Protein AF-A0A955BE32-F1 (afdb_monomer)

Mean predicted aligned error: 16.1 Å

Radius of gyration: 29.16 Å; Cα contacts (8 Å, |Δi|>4): 201; chains: 1; bounding box: 37×75×87 Å

Secondary structure (DSSP, 8-state):
-----------------------------------------------EEEE-TT--EEEE---HHHHHHHHHHHHHHS-TTTSS-EEEEEEEHHHHHHHHHHHHHTTPPPPHHHHTGGGBS---EEEEETTTTEEEEEEEE--EEE-TTS-EEETTT-PBPPPHHHHHHHHHHS--

Nearest PDB structures (foldseek):
  7aoi-assembly1_Af  TM=2.040E-01  e=7.826E+00  Trypanosoma brucei

Structure (mmCIF, N/CA/C/O backbone):
data_AF-A0A955BE32-F1
#
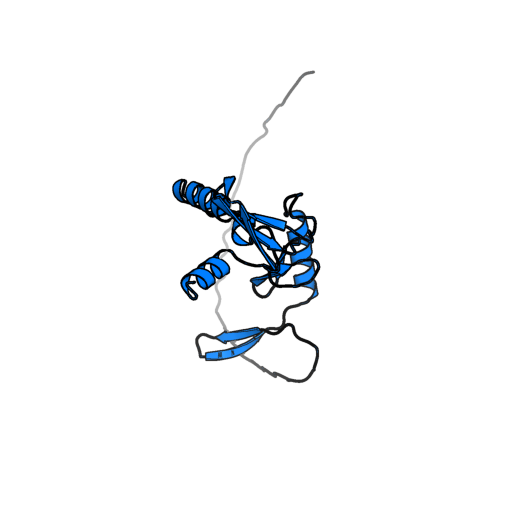_entry.id   AF-A0A955BE32-F1
#
loop_
_atom_site.group_PDB
_atom_site.id
_atom_site.type_symbol
_atom_site.label_atom_id
_atom_site.label_alt_id
_atom_site.label_comp_id
_atom_site.label_asym_id
_atom_site.label_entity_id
_atom_site.label_seq_id
_atom_site.pdbx_PDB_ins_code
_atom_site.Cartn_x
_atom_site.Cartn_y
_atom_site.Cartn_z
_atom_site.occupancy
_atom_site.B_iso_or_equiv
_atom_site.auth_seq_id
_atom_site.auth_comp_id
_atom_site.auth_asym_id
_atom_site.auth_atom_id
_atom_site.pdbx_PDB_model_num
ATOM 1 N N . MET A 1 1 ? 23.695 50.996 -13.259 1.00 39.94 1 MET A N 1
ATOM 2 C CA . MET A 1 1 ? 22.531 51.909 -13.265 1.00 39.94 1 MET A CA 1
ATOM 3 C C . MET A 1 1 ? 22.444 52.537 -14.656 1.00 39.94 1 MET A C 1
ATOM 5 O O . MET A 1 1 ? 23.393 53.204 -15.037 1.00 39.94 1 MET A O 1
ATOM 9 N N . SER A 1 2 ? 21.346 52.296 -15.395 1.00 40.44 2 SER A N 1
ATOM 10 C CA . SER A 1 2 ? 21.016 52.843 -16.740 1.00 40.44 2 SER A CA 1
ATOM 11 C C . SER A 1 2 ? 21.861 52.302 -17.923 1.00 40.44 2 SER A C 1
ATOM 13 O O . SER A 1 2 ? 23.055 52.126 -17.762 1.00 40.44 2 SER A O 1
ATOM 15 N N . ARG A 1 3 ? 21.361 51.979 -19.128 1.00 46.75 3 ARG A N 1
ATOM 16 C CA . ARG A 1 3 ? 20.045 52.103 -19.787 1.00 46.75 3 ARG A CA 1
ATOM 17 C C . ARG A 1 3 ? 20.009 51.195 -21.041 1.00 46.75 3 ARG A C 1
ATOM 19 O O . ARG A 1 3 ? 21.034 50.742 -21.528 1.00 46.75 3 ARG A O 1
ATOM 26 N N . ARG A 1 4 ? 18.790 50.942 -21.517 1.00 46.06 4 ARG A N 1
ATOM 27 C CA . ARG A 1 4 ? 18.343 50.015 -22.572 1.00 46.06 4 ARG A CA 1
ATOM 28 C C . ARG A 1 4 ? 18.413 50.624 -23.999 1.00 46.06 4 ARG A C 1
ATOM 30 O O . ARG A 1 4 ? 18.051 51.781 -24.146 1.00 46.06 4 ARG A O 1
ATOM 37 N N . MET A 1 5 ? 18.712 49.779 -25.004 1.00 46.78 5 MET A N 1
ATOM 38 C CA . MET A 1 5 ? 17.911 49.503 -26.231 1.00 46.78 5 MET A CA 1
ATOM 39 C C . MET A 1 5 ? 17.703 50.571 -27.339 1.00 46.78 5 MET A C 1
ATOM 41 O O . MET A 1 5 ? 17.076 51.592 -27.108 1.00 46.78 5 MET A O 1
ATOM 45 N N . PHE A 1 6 ? 18.076 50.205 -28.579 1.00 43.72 6 PHE A N 1
ATOM 46 C CA . PHE A 1 6 ? 17.589 50.669 -29.907 1.00 43.72 6 PHE A CA 1
ATOM 47 C C . PHE A 1 6 ? 18.063 49.588 -30.915 1.00 43.72 6 PHE A C 1
ATOM 49 O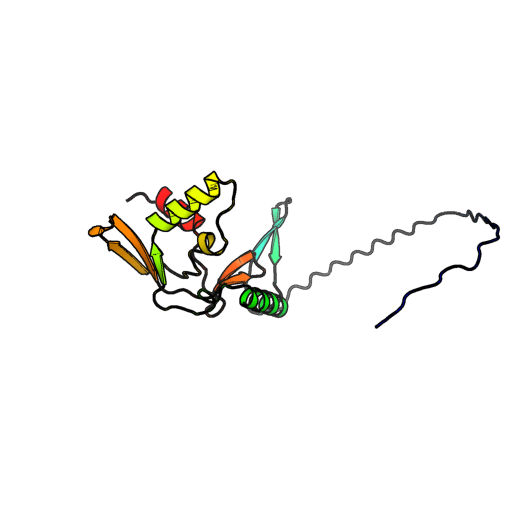 O . PHE A 1 6 ? 19.263 49.375 -31.010 1.00 43.72 6 PHE A O 1
ATOM 56 N N . ARG A 1 7 ? 17.294 48.635 -31.469 1.00 44.75 7 ARG A N 1
ATOM 57 C CA . ARG A 1 7 ? 16.117 48.601 -32.367 1.00 44.75 7 ARG A CA 1
ATOM 58 C C . ARG A 1 7 ? 16.282 49.296 -33.739 1.00 44.75 7 ARG A C 1
ATOM 60 O O . ARG A 1 7 ? 16.384 50.512 -33.796 1.00 44.75 7 ARG A O 1
ATOM 67 N N . PHE A 1 8 ? 16.094 48.464 -34.778 1.00 39.41 8 PHE A N 1
ATOM 68 C CA . PHE A 1 8 ? 15.635 48.705 -36.163 1.00 39.41 8 PHE A CA 1
ATOM 69 C C . PHE A 1 8 ? 16.652 49.025 -37.276 1.00 39.41 8 PHE A C 1
ATOM 71 O O . PHE A 1 8 ? 17.146 50.138 -37.385 1.00 39.41 8 PHE A O 1
ATOM 78 N N . ALA A 1 9 ? 16.804 48.069 -38.206 1.00 43.91 9 ALA A N 1
ATOM 79 C CA . ALA A 1 9 ? 17.081 48.326 -39.621 1.00 43.91 9 ALA A CA 1
ATOM 80 C C . ALA A 1 9 ? 16.404 47.247 -40.503 1.00 43.91 9 ALA A C 1
ATOM 82 O O . ALA A 1 9 ? 16.670 46.060 -40.339 1.00 43.91 9 ALA A O 1
ATOM 83 N N . CYS A 1 10 ? 15.467 47.717 -41.342 1.00 39.06 10 CYS A N 1
ATOM 84 C CA . CYS A 1 10 ? 15.033 47.283 -42.689 1.00 39.06 10 CYS A CA 1
ATOM 85 C C . CYS A 1 10 ? 15.213 45.800 -43.099 1.00 39.06 10 CYS A C 1
ATOM 87 O O . CYS A 1 10 ? 16.333 45.317 -43.159 1.00 39.06 10 CYS A O 1
ATOM 89 N N . TRP A 1 11 ? 14.189 44.982 -43.398 1.00 36.09 11 TRP A N 1
ATOM 90 C CA . TRP A 1 11 ? 13.203 45.043 -44.507 1.00 36.09 11 TRP A CA 1
ATOM 91 C C . TRP A 1 11 ? 13.810 45.358 -45.893 1.00 36.09 11 TRP A C 1
ATOM 93 O O . TRP A 1 11 ? 14.053 46.523 -46.186 1.00 36.09 11 TRP A O 1
ATOM 103 N N . ALA A 1 12 ? 13.978 44.351 -46.771 1.00 40.09 12 ALA A N 1
ATOM 104 C CA . ALA A 1 12 ? 13.041 44.036 -47.875 1.00 40.09 12 ALA A CA 1
ATOM 105 C C . ALA A 1 12 ? 13.685 43.299 -49.094 1.00 40.09 12 ALA A C 1
ATOM 107 O O . ALA A 1 12 ? 14.866 43.476 -49.368 1.00 40.09 12 ALA A O 1
ATOM 108 N N . PHE A 1 13 ? 12.830 42.571 -49.846 1.00 40.16 13 PHE A N 1
ATOM 109 C CA . PHE A 1 13 ? 12.968 42.007 -51.220 1.00 40.16 13 PHE A CA 1
ATOM 110 C C . PHE A 1 13 ? 13.871 40.762 -51.443 1.00 40.16 13 PHE A C 1
ATOM 112 O O . PHE A 1 13 ? 14.985 40.730 -50.952 1.00 40.16 13 PHE A O 1
ATOM 119 N N . ALA A 1 14 ? 13.551 39.724 -52.242 1.00 37.38 14 ALA A N 1
ATOM 120 C CA . ALA A 1 14 ? 12.351 39.266 -52.965 1.00 37.38 14 ALA A CA 1
ATOM 121 C C . ALA A 1 14 ? 12.610 37.900 -53.678 1.00 37.38 14 ALA A C 1
ATOM 123 O O . ALA A 1 14 ? 13.752 37.562 -53.961 1.00 37.38 14 ALA A O 1
ATOM 124 N N . ALA A 1 15 ? 11.509 37.218 -54.044 1.00 37.22 15 ALA A N 1
ATOM 125 C CA . ALA A 1 15 ? 11.274 36.410 -55.264 1.00 37.22 15 ALA A CA 1
ATOM 126 C C . ALA A 1 15 ? 11.838 34.968 -55.449 1.00 37.22 15 ALA A C 1
ATOM 128 O O . ALA A 1 15 ? 12.983 34.751 -55.819 1.00 37.22 15 ALA A O 1
ATOM 129 N N . ALA A 1 16 ? 10.916 34.002 -55.298 1.00 38.44 16 ALA A N 1
ATOM 130 C CA . ALA A 1 16 ? 10.484 32.943 -56.235 1.00 38.4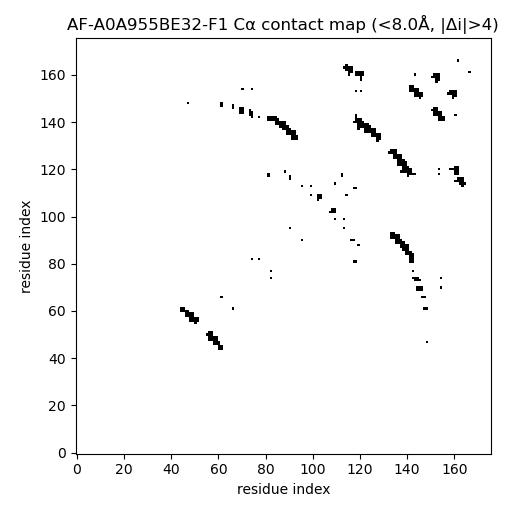4 16 ALA A CA 1
ATOM 131 C C . ALA A 1 16 ? 11.466 32.215 -57.190 1.00 38.44 16 ALA A C 1
ATOM 133 O O . ALA A 1 16 ? 11.984 32.808 -58.129 1.00 38.44 16 ALA A O 1
ATOM 134 N N . ALA A 1 17 ? 11.481 30.873 -57.100 1.00 38.72 17 ALA A N 1
ATOM 135 C CA . ALA A 1 17 ? 11.554 29.968 -58.259 1.00 38.72 17 ALA A CA 1
ATOM 136 C C . ALA A 1 17 ? 10.962 28.580 -57.921 1.00 38.72 17 ALA A C 1
ATOM 138 O O . ALA A 1 17 ? 11.471 27.857 -57.068 1.00 38.72 17 ALA A O 1
ATOM 139 N N . VAL A 1 18 ? 9.867 28.229 -58.600 1.00 42.47 18 VAL A N 1
ATOM 140 C CA . VAL A 1 18 ? 9.238 26.899 -58.638 1.00 42.47 18 VAL A CA 1
ATOM 141 C C . VAL A 1 18 ? 9.890 26.103 -59.769 1.00 42.47 18 VAL A C 1
ATOM 143 O O . VAL A 1 18 ? 9.946 26.596 -60.893 1.00 42.47 18 VAL A O 1
ATOM 146 N N . LEU A 1 19 ? 10.320 24.866 -59.507 1.00 39.34 19 LEU A N 1
ATOM 147 C CA . LEU A 1 19 ? 10.557 23.870 -60.554 1.00 39.34 19 LEU A CA 1
ATOM 148 C C . LEU A 1 19 ? 9.982 22.517 -60.131 1.00 39.34 19 LEU A C 1
ATOM 150 O O . LEU A 1 19 ? 10.361 21.945 -59.112 1.00 39.34 19 LEU A O 1
ATOM 154 N N . ALA A 1 20 ? 9.045 22.040 -60.946 1.00 37.66 20 ALA A N 1
ATOM 155 C CA . ALA A 1 20 ? 8.461 20.715 -60.889 1.00 37.66 20 ALA A CA 1
ATOM 156 C C . ALA A 1 20 ? 9.398 19.699 -61.559 1.00 37.66 20 ALA A C 1
ATOM 158 O O . ALA A 1 20 ? 9.867 19.931 -62.671 1.00 37.66 20 ALA A O 1
ATOM 159 N N . PHE A 1 21 ? 9.601 18.553 -60.913 1.00 40.84 21 PHE A N 1
ATOM 160 C CA . PHE A 1 21 ? 10.059 17.327 -61.561 1.00 40.84 21 PHE A CA 1
ATOM 161 C C . PHE A 1 21 ? 9.042 16.225 -61.262 1.00 40.84 21 PHE A C 1
ATOM 163 O O . PHE A 1 21 ? 8.785 15.900 -60.105 1.00 40.84 21 PHE A O 1
ATOM 170 N N . ALA A 1 22 ? 8.457 15.678 -62.324 1.00 45.25 22 ALA A N 1
ATOM 171 C CA . ALA A 1 22 ? 7.654 14.466 -62.323 1.00 45.25 22 ALA A CA 1
ATOM 172 C C . ALA A 1 22 ? 8.416 13.395 -63.115 1.00 45.25 22 ALA A C 1
ATOM 174 O O . ALA A 1 22 ? 8.843 13.685 -64.230 1.00 45.25 22 ALA A O 1
ATOM 175 N N . ALA A 1 23 ? 8.577 12.196 -62.545 1.00 49.56 23 ALA A N 1
ATOM 176 C CA . ALA A 1 23 ? 8.689 10.923 -63.268 1.00 49.56 23 ALA A CA 1
ATOM 177 C C . ALA A 1 23 ? 8.689 9.730 -62.287 1.00 49.56 23 ALA A C 1
ATOM 179 O O . ALA A 1 23 ? 9.596 9.573 -61.474 1.00 49.56 23 ALA A O 1
ATOM 180 N N . ASP A 1 24 ? 7.627 8.936 -62.415 1.00 42.31 24 AS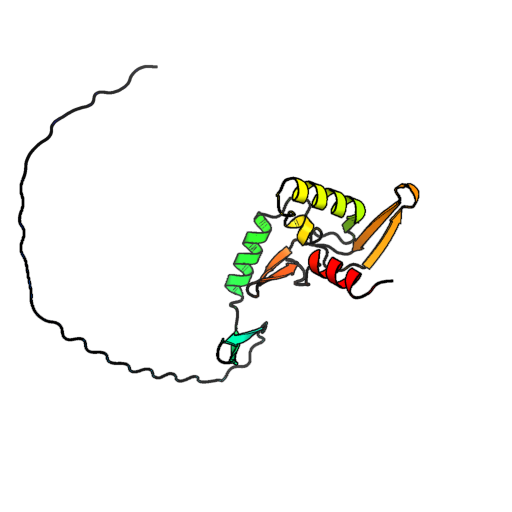P A N 1
ATOM 181 C CA . ASP A 1 24 ? 7.492 7.478 -62.332 1.00 42.31 24 ASP A CA 1
ATOM 182 C C . ASP A 1 24 ? 8.028 6.663 -61.146 1.00 42.31 24 ASP A C 1
ATOM 184 O O . ASP A 1 24 ? 9.221 6.523 -60.878 1.00 42.31 24 ASP A O 1
ATOM 188 N N . GLY A 1 25 ? 7.071 5.975 -60.518 1.00 50.28 25 GLY A N 1
ATOM 189 C CA . GLY A 1 25 ? 7.302 4.931 -59.540 1.00 50.28 25 GLY A CA 1
ATOM 190 C C . GLY A 1 25 ? 7.843 3.635 -60.141 1.00 50.28 25 GLY A C 1
ATOM 191 O O . GLY A 1 25 ? 7.420 3.169 -61.197 1.00 50.28 25 GLY A O 1
ATOM 192 N N . ARG A 1 26 ? 8.713 2.989 -59.365 1.00 47.81 26 ARG A N 1
ATOM 193 C CA . ARG A 1 26 ? 8.874 1.535 -59.318 1.00 47.81 26 ARG A CA 1
ATOM 194 C C . ARG A 1 26 ? 9.073 1.138 -57.860 1.00 47.81 26 ARG A C 1
ATOM 196 O O . ARG A 1 26 ? 10.142 1.322 -57.289 1.00 47.81 26 ARG A O 1
ATOM 203 N N . ALA A 1 27 ? 8.011 0.622 -57.252 1.00 44.53 27 ALA A N 1
ATOM 204 C CA . ALA A 1 27 ? 8.076 -0.060 -55.972 1.00 44.53 27 ALA A CA 1
ATOM 205 C C . ALA A 1 27 ? 8.679 -1.457 -56.198 1.00 44.53 27 ALA A C 1
ATOM 207 O O . ALA A 1 27 ? 8.035 -2.317 -56.793 1.00 44.53 27 ALA A O 1
ATOM 208 N N . GLN A 1 28 ? 9.909 -1.691 -55.741 1.00 51.84 28 GLN A N 1
ATOM 209 C CA . GLN A 1 28 ? 10.457 -3.041 -55.583 1.00 51.84 28 GLN A CA 1
ATOM 210 C C . GLN A 1 28 ? 10.269 -3.463 -54.127 1.00 51.84 28 GLN A C 1
ATOM 212 O O . GLN A 1 28 ? 11.086 -3.171 -53.259 1.00 51.84 28 GLN A O 1
ATOM 217 N N . ASN A 1 29 ? 9.147 -4.134 -53.869 1.00 51.22 29 ASN A N 1
ATOM 218 C CA . ASN A 1 29 ? 8.913 -4.867 -52.635 1.00 51.22 29 ASN A CA 1
ATOM 219 C C . ASN A 1 29 ? 9.705 -6.179 -52.705 1.00 51.22 29 ASN A C 1
ATOM 221 O O . ASN A 1 29 ? 9.283 -7.123 -53.369 1.00 51.22 29 ASN A O 1
ATOM 225 N N . ASN A 1 30 ? 10.870 -6.212 -52.062 1.00 57.88 30 ASN A N 1
ATOM 226 C CA . ASN A 1 30 ? 11.659 -7.426 -51.893 1.00 57.88 30 ASN A CA 1
ATOM 227 C C . ASN A 1 30 ? 11.532 -7.873 -50.431 1.00 57.88 30 ASN A C 1
ATOM 229 O O . ASN A 1 30 ? 12.377 -7.583 -49.5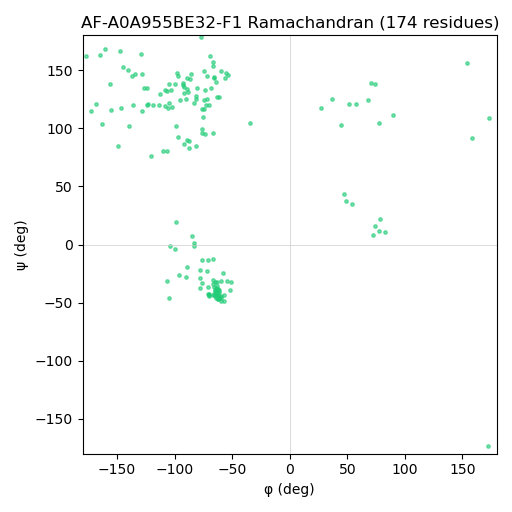86 1.00 57.88 30 ASN A O 1
ATOM 233 N N . ASN A 1 31 ? 10.419 -8.540 -50.131 1.00 54.59 31 ASN A N 1
ATOM 234 C CA . ASN A 1 31 ? 10.188 -9.207 -48.857 1.00 54.59 31 ASN A CA 1
ATOM 235 C C . ASN A 1 31 ? 11.040 -10.481 -48.810 1.00 54.59 31 ASN A C 1
ATOM 237 O O . ASN A 1 31 ? 10.629 -11.531 -49.299 1.00 54.59 31 ASN A O 1
ATOM 241 N N . ASN A 1 32 ? 12.228 -10.390 -48.217 1.00 57.69 32 ASN A N 1
ATOM 242 C CA . ASN A 1 32 ? 13.022 -11.555 -47.842 1.00 57.69 32 ASN A CA 1
ATOM 243 C C . ASN A 1 32 ? 13.030 -11.655 -46.311 1.00 57.69 32 ASN A C 1
ATOM 245 O O . ASN A 1 32 ? 13.942 -11.176 -45.640 1.00 57.69 32 ASN A O 1
ATOM 249 N N . ASN A 1 33 ? 11.946 -12.197 -45.752 1.00 55.19 33 ASN A N 1
ATOM 250 C CA . ASN A 1 33 ? 11.820 -12.442 -44.318 1.00 55.19 33 ASN A CA 1
ATOM 251 C C . ASN A 1 33 ? 12.409 -13.822 -43.999 1.00 55.19 33 ASN A C 1
ATOM 253 O O . ASN A 1 33 ? 11.715 -14.835 -44.051 1.00 55.19 33 ASN A O 1
ATOM 257 N N . ASN A 1 34 ? 13.711 -13.859 -43.718 1.00 56.78 34 ASN A N 1
ATOM 258 C CA . ASN A 1 34 ? 14.388 -15.050 -43.219 1.00 56.78 34 ASN A CA 1
ATOM 259 C C . ASN A 1 34 ? 14.366 -15.022 -41.684 1.00 56.78 34 ASN A C 1
ATOM 261 O O . ASN A 1 34 ? 15.273 -14.487 -41.045 1.00 56.78 34 ASN A O 1
ATOM 265 N N . ASN A 1 35 ? 13.292 -15.544 -41.092 1.00 55.66 35 ASN A N 1
ATOM 266 C CA . ASN A 1 35 ? 13.141 -15.639 -39.643 1.00 55.66 35 ASN A CA 1
ATOM 267 C C . ASN A 1 35 ? 13.761 -16.956 -39.146 1.00 55.66 35 ASN A C 1
ATOM 269 O O . ASN A 1 35 ? 13.077 -17.966 -38.994 1.00 55.66 35 ASN A O 1
ATOM 273 N N . ASN A 1 36 ? 15.080 -16.956 -38.942 1.00 57.00 36 ASN A N 1
ATOM 274 C CA . ASN A 1 36 ? 15.800 -18.080 -38.349 1.00 57.00 36 ASN A CA 1
ATOM 275 C C . ASN A 1 36 ? 15.841 -17.916 -36.821 1.00 57.00 36 ASN A C 1
ATOM 277 O O . ASN A 1 36 ? 16.744 -17.283 -36.273 1.00 57.00 36 ASN A O 1
ATOM 281 N N . ASN A 1 37 ? 14.836 -18.460 -36.132 1.00 55.34 37 ASN A N 1
ATOM 282 C CA . ASN A 1 37 ? 14.811 -18.527 -34.674 1.00 55.34 37 ASN A CA 1
ATOM 283 C C . ASN A 1 37 ? 15.653 -19.726 -34.205 1.00 55.34 37 ASN A C 1
ATOM 285 O O . ASN A 1 37 ? 15.141 -20.825 -33.994 1.00 55.34 37 ASN A O 1
ATOM 289 N N . ASN A 1 38 ? 16.965 -19.516 -34.084 1.00 53.81 38 ASN A N 1
ATOM 290 C CA . ASN A 1 38 ? 17.877 -20.471 -33.466 1.00 53.81 38 ASN A CA 1
ATOM 291 C C . ASN A 1 38 ? 17.716 -20.416 -31.938 1.00 53.81 38 ASN A C 1
ATOM 293 O O . ASN A 1 38 ? 18.294 -19.562 -31.265 1.00 53.81 38 ASN A O 1
ATOM 297 N N . GLY A 1 39 ? 16.905 -21.327 -31.402 1.00 57.03 39 GLY A N 1
ATOM 298 C CA . GLY A 1 39 ? 16.804 -21.581 -29.971 1.00 57.03 39 GLY A CA 1
ATOM 299 C C . GLY A 1 39 ? 18.041 -22.313 -29.451 1.00 57.03 39 GLY A C 1
ATOM 300 O O . GLY A 1 39 ? 18.321 -23.437 -29.855 1.00 57.03 39 GLY A O 1
ATOM 301 N N . GLY A 1 40 ? 18.752 -21.697 -28.507 1.00 49.81 40 GLY A N 1
ATOM 302 C CA . GLY A 1 40 ? 19.818 -22.367 -27.766 1.00 49.81 40 GLY A CA 1
ATOM 303 C C . GLY A 1 40 ? 20.598 -21.418 -26.863 1.00 49.81 40 GLY A C 1
ATOM 304 O O . GLY A 1 40 ? 21.381 -20.609 -27.347 1.00 49.81 40 GLY A O 1
ATOM 305 N N . GLY A 1 41 ? 20.419 -21.536 -25.544 1.00 43.66 41 GLY A N 1
ATOM 306 C CA . GLY A 1 41 ? 21.282 -20.857 -24.574 1.00 43.66 41 GLY A CA 1
ATOM 307 C C . GLY A 1 41 ? 20.644 -20.677 -23.202 1.00 43.66 41 GLY A C 1
ATOM 308 O O . GLY A 1 41 ? 19.979 -19.678 -22.950 1.00 43.66 41 GLY A O 1
ATOM 309 N N . GLY A 1 42 ? 20.858 -21.646 -22.309 1.00 51.22 42 GLY A N 1
ATOM 310 C CA . GLY A 1 42 ? 20.450 -21.571 -20.910 1.00 51.22 42 GLY A CA 1
ATOM 311 C C . GLY A 1 42 ? 21.124 -20.415 -20.168 1.00 51.22 42 GLY A C 1
ATOM 312 O O . GLY A 1 42 ? 22.345 -20.295 -20.141 1.00 51.22 42 GLY A O 1
ATOM 313 N N . GLY A 1 43 ? 20.311 -19.583 -19.527 1.00 41.53 43 GLY A N 1
ATOM 314 C CA . GLY A 1 43 ? 20.753 -18.525 -18.629 1.00 41.53 43 GLY A CA 1
ATOM 315 C C . GLY A 1 43 ? 19.548 -17.983 -17.876 1.00 41.53 43 GLY A C 1
ATOM 316 O O . GLY A 1 43 ? 18.591 -17.550 -18.498 1.00 41.53 43 GLY A O 1
ATOM 317 N N . SER A 1 44 ? 19.579 -18.067 -16.545 1.00 53.84 44 SER A N 1
ATOM 318 C CA . SER A 1 44 ? 18.533 -17.635 -15.604 1.00 53.84 44 SER A CA 1
ATOM 319 C C . SER A 1 44 ? 17.777 -16.370 -16.062 1.00 53.84 44 SER A C 1
ATOM 321 O O . SER A 1 44 ? 18.293 -15.248 -15.980 1.00 53.84 44 SER A O 1
ATOM 323 N N . LEU A 1 45 ? 16.544 -16.565 -16.538 1.00 45.06 45 LEU A N 1
ATOM 324 C CA . LEU A 1 45 ? 15.612 -15.508 -16.924 1.00 45.06 45 LEU A CA 1
ATOM 325 C C . LEU A 1 45 ? 14.672 -15.217 -15.744 1.00 45.06 45 LEU A C 1
ATOM 327 O O . LEU A 1 45 ? 13.995 -16.145 -15.295 1.00 45.06 45 LEU A O 1
ATOM 331 N N . PRO A 1 46 ? 14.555 -13.971 -15.248 1.00 48.56 46 PRO A N 1
ATOM 332 C CA . PRO A 1 46 ? 13.335 -13.561 -14.559 1.00 48.56 46 PRO A CA 1
ATOM 333 C C . PRO A 1 46 ? 12.219 -13.548 -15.620 1.00 48.56 46 PRO A C 1
ATOM 335 O O . PRO A 1 46 ? 12.141 -12.641 -16.446 1.00 48.56 46 PRO A O 1
ATOM 338 N N . ALA A 1 47 ? 11.473 -14.650 -15.691 1.00 59.81 47 ALA A N 1
ATOM 339 C CA . ALA A 1 47 ? 10.633 -15.029 -16.824 1.00 59.81 47 ALA A CA 1
ATOM 340 C C . ALA A 1 47 ? 9.201 -14.472 -16.733 1.00 59.81 47 ALA A C 1
ATOM 342 O O . ALA A 1 47 ? 8.601 -14.460 -15.660 1.00 59.81 47 ALA A O 1
ATOM 343 N N . GLY A 1 48 ? 8.637 -14.094 -17.885 1.00 64.75 48 GLY A N 1
ATOM 344 C CA . GLY A 1 48 ? 7.206 -13.844 -18.082 1.00 64.75 48 GLY A CA 1
ATOM 345 C C . GLY A 1 48 ? 6.727 -14.442 -19.409 1.00 64.75 48 GLY A C 1
ATOM 346 O O . GLY A 1 48 ? 7.484 -14.474 -20.384 1.00 64.75 48 GLY A O 1
ATOM 347 N N . VAL A 1 49 ? 5.487 -14.936 -19.437 1.00 74.44 49 VAL A N 1
ATOM 348 C CA . VAL A 1 49 ? 4.816 -15.451 -20.641 1.00 74.44 49 VAL A CA 1
ATOM 349 C C . VAL A 1 49 ? 3.802 -14.409 -21.097 1.00 74.44 49 VAL A C 1
ATOM 351 O O . VAL A 1 49 ? 2.927 -14.027 -20.326 1.00 74.44 49 VAL A O 1
ATOM 354 N N . GLU A 1 50 ? 3.931 -13.934 -22.330 1.00 70.06 50 GLU A N 1
ATOM 355 C CA . GLU A 1 50 ? 2.926 -13.098 -22.985 1.00 70.06 50 GLU A CA 1
ATOM 356 C C . GLU A 1 50 ? 2.080 -13.960 -23.924 1.00 70.06 50 GLU A C 1
ATOM 358 O O . GLU A 1 50 ? 2.619 -14.807 -24.638 1.00 70.06 50 GLU A O 1
ATOM 363 N N . VAL A 1 51 ? 0.769 -13.725 -23.921 1.00 71.94 51 VAL A N 1
ATOM 364 C CA . VAL A 1 51 ? -0.183 -14.322 -24.861 1.00 71.94 51 VAL A CA 1
ATOM 365 C C . VAL A 1 51 ? -0.576 -13.234 -25.857 1.00 71.94 51 VAL A C 1
ATOM 367 O O . VAL A 1 51 ? -1.116 -12.206 -25.452 1.00 71.94 51 VAL A O 1
ATOM 370 N N . ASP A 1 52 ? -0.272 -13.435 -27.139 1.00 78.44 52 ASP A N 1
ATOM 371 C CA . ASP A 1 52 ? -0.750 -12.554 -28.214 1.00 78.44 52 ASP A CA 1
ATOM 372 C C . ASP A 1 52 ? -2.272 -12.716 -28.407 1.00 78.44 52 ASP A C 1
ATOM 374 O O . ASP A 1 52 ? -2.843 -13.727 -27.993 1.00 78.44 52 ASP A O 1
ATOM 378 N N . ALA A 1 53 ? -2.941 -11.766 -29.066 1.00 80.31 53 ALA A N 1
ATOM 379 C CA . ALA A 1 53 ? -4.381 -11.838 -29.349 1.00 80.31 53 ALA A CA 1
ATOM 380 C C . ALA A 1 53 ? -4.768 -13.092 -30.165 1.00 80.31 53 ALA A C 1
ATOM 382 O O . ALA A 1 53 ? -5.887 -13.587 -30.048 1.00 80.31 53 ALA A O 1
ATOM 383 N N . ASP A 1 54 ? -3.810 -13.648 -30.913 1.00 83.50 54 ASP A N 1
ATOM 384 C CA . ASP A 1 54 ? -3.927 -14.904 -31.663 1.00 83.50 54 ASP A CA 1
ATOM 385 C C . ASP A 1 54 ? -3.627 -16.166 -30.817 1.00 83.50 54 ASP A C 1
ATOM 387 O O . ASP A 1 54 ? -3.524 -17.272 -31.346 1.00 83.50 54 ASP A O 1
ATOM 391 N N . GLY A 1 55 ? -3.439 -16.030 -29.499 1.00 75.12 55 GLY A N 1
ATOM 392 C CA . GLY A 1 55 ? -3.173 -17.144 -28.580 1.00 75.12 55 GLY A CA 1
ATOM 393 C C . GLY A 1 55 ? -1.737 -17.684 -28.614 1.00 75.12 55 GLY A C 1
ATOM 394 O O . GLY A 1 55 ? -1.456 -18.736 -28.039 1.00 75.12 55 GLY A O 1
ATOM 395 N N . VAL A 1 56 ? -0.807 -16.985 -29.272 1.00 83.19 56 VAL A N 1
ATOM 396 C CA . VAL A 1 56 ? 0.600 -17.401 -29.372 1.00 83.19 56 VAL A CA 1
ATOM 397 C C . VAL A 1 56 ? 1.367 -17.001 -28.111 1.00 83.19 56 VAL A C 1
ATOM 399 O O . VAL A 1 56 ? 1.415 -15.826 -27.751 1.00 83.19 56 VAL A O 1
ATOM 402 N N . LEU A 1 57 ? 2.015 -17.979 -27.470 1.00 76.69 57 LEU A N 1
ATOM 403 C CA . LEU A 1 57 ? 2.844 -17.770 -26.281 1.00 76.69 57 LEU A CA 1
ATOM 404 C C . LEU A 1 57 ? 4.247 -17.284 -26.661 1.00 76.69 57 LEU A C 1
ATOM 406 O O . LEU A 1 57 ? 4.943 -17.930 -27.447 1.00 76.69 57 LEU A O 1
ATOM 410 N N . ARG A 1 58 ? 4.699 -16.180 -26.060 1.00 76.38 58 ARG A N 1
ATOM 411 C CA . ARG A 1 58 ? 6.074 -15.677 -26.196 1.00 76.38 58 ARG A CA 1
ATOM 412 C C . ARG A 1 58 ? 6.724 -15.518 -24.829 1.00 76.38 58 ARG A C 1
ATOM 414 O O . ARG A 1 58 ? 6.137 -14.961 -23.904 1.00 76.38 58 ARG A O 1
ATOM 421 N N . THR A 1 59 ? 7.964 -15.982 -24.699 1.00 73.25 59 THR A N 1
ATOM 422 C CA . THR A 1 59 ? 8.783 -15.717 -23.511 1.00 73.25 59 THR A CA 1
ATOM 423 C C . THR A 1 59 ? 9.435 -14.348 -23.646 1.00 73.25 59 THR A C 1
ATOM 425 O O . THR A 1 59 ? 10.186 -14.110 -24.592 1.00 73.25 59 THR A O 1
ATOM 428 N N . ARG A 1 60 ? 9.178 -13.450 -22.690 1.00 67.38 60 ARG A N 1
ATOM 429 C CA . ARG A 1 60 ? 9.863 -12.155 -22.615 1.00 67.38 60 ARG A CA 1
ATOM 430 C C . ARG A 1 60 ? 11.097 -12.250 -21.731 1.00 67.38 60 ARG A C 1
ATOM 432 O O . ARG A 1 60 ? 11.036 -12.723 -20.599 1.00 67.38 60 ARG A O 1
ATOM 439 N N . VAL A 1 61 ? 12.209 -11.753 -22.263 1.00 71.56 61 VAL A N 1
ATOM 440 C CA . VAL A 1 61 ? 13.466 -11.574 -21.538 1.00 71.56 61 VAL A CA 1
ATOM 441 C C . VAL A 1 61 ? 13.671 -10.084 -21.318 1.00 71.56 61 VAL A C 1
ATOM 443 O O . VAL A 1 61 ? 13.758 -9.323 -22.279 1.00 71.56 61 VAL A O 1
ATOM 446 N N . PHE A 1 62 ? 13.742 -9.663 -20.058 1.00 69.88 62 PHE A N 1
ATOM 447 C CA . PHE A 1 62 ? 14.025 -8.274 -19.707 1.00 69.88 62 PHE A CA 1
ATOM 448 C C . PHE A 1 62 ? 15.530 -8.060 -19.520 1.00 69.88 62 PHE A C 1
ATOM 450 O O . PHE A 1 62 ? 16.202 -8.856 -18.858 1.00 69.88 62 PHE A O 1
ATOM 457 N N . ASP A 1 63 ? 16.060 -6.965 -20.072 1.00 74.62 63 ASP A N 1
ATOM 458 C CA . ASP A 1 63 ? 17.459 -6.585 -19.873 1.00 74.62 63 ASP A CA 1
ATOM 459 C C . ASP A 1 63 ? 17.683 -6.112 -18.427 1.00 74.62 63 ASP A C 1
ATOM 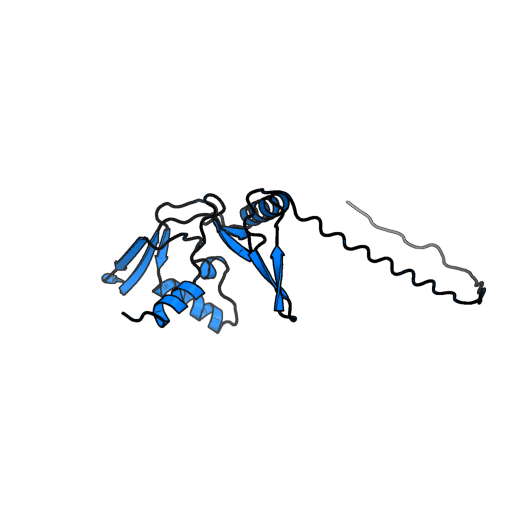461 O O . ASP A 1 63 ? 17.109 -5.122 -17.963 1.00 74.62 63 ASP A O 1
ATOM 465 N N . ARG A 1 64 ? 18.570 -6.810 -17.711 1.00 70.50 64 ARG A N 1
ATOM 466 C CA . ARG A 1 64 ? 18.903 -6.510 -16.313 1.00 70.50 64 ARG A CA 1
ATOM 467 C C . ARG A 1 64 ? 19.462 -5.095 -16.131 1.00 70.50 64 ARG A C 1
ATOM 469 O O . ARG A 1 64 ? 19.236 -4.506 -15.076 1.00 70.50 64 ARG A O 1
ATOM 476 N N . ARG A 1 65 ? 20.165 -4.535 -17.125 1.00 75.31 65 ARG A N 1
ATOM 477 C CA . ARG A 1 65 ? 20.772 -3.194 -17.023 1.00 75.31 65 ARG A CA 1
ATOM 478 C C . ARG A 1 65 ? 19.721 -2.088 -17.031 1.00 75.31 65 ARG A C 1
ATOM 480 O O . ARG A 1 65 ? 19.785 -1.181 -16.206 1.00 75.31 65 ARG A O 1
ATOM 487 N N . LEU A 1 66 ? 18.734 -2.190 -17.920 1.00 74.44 66 LEU A N 1
ATOM 488 C CA . LEU A 1 66 ? 17.616 -1.244 -17.985 1.00 74.44 66 LEU A CA 1
ATOM 489 C C . LEU A 1 66 ? 16.749 -1.320 -16.721 1.00 74.44 66 LEU A C 1
ATOM 491 O O . LEU A 1 66 ? 16.311 -0.287 -16.215 1.00 74.44 66 LEU A O 1
ATOM 495 N N . ASN A 1 67 ? 16.560 -2.519 -16.162 1.00 74.31 67 ASN A N 1
ATOM 496 C CA . ASN A 1 67 ? 15.827 -2.697 -14.905 1.00 74.31 67 ASN A CA 1
ATOM 497 C C . ASN A 1 67 ? 16.523 -1.985 -13.743 1.00 74.31 67 ASN A C 1
ATOM 499 O O . ASN A 1 67 ? 15.877 -1.250 -13.003 1.00 74.31 67 ASN A O 1
ATOM 503 N N . GLN A 1 68 ? 17.840 -2.155 -13.608 1.00 72.38 68 GLN A N 1
ATOM 504 C CA . GLN A 1 68 ? 18.618 -1.484 -12.562 1.00 72.38 68 GLN A CA 1
ATOM 505 C C . GLN A 1 68 ? 18.521 0.043 -12.672 1.00 72.38 68 GLN A C 1
ATOM 507 O O . GLN A 1 68 ? 18.252 0.708 -11.676 1.00 72.38 68 GLN A O 1
ATOM 512 N N . GLN A 1 69 ? 18.628 0.596 -13.885 1.00 74.00 69 GLN A N 1
ATOM 51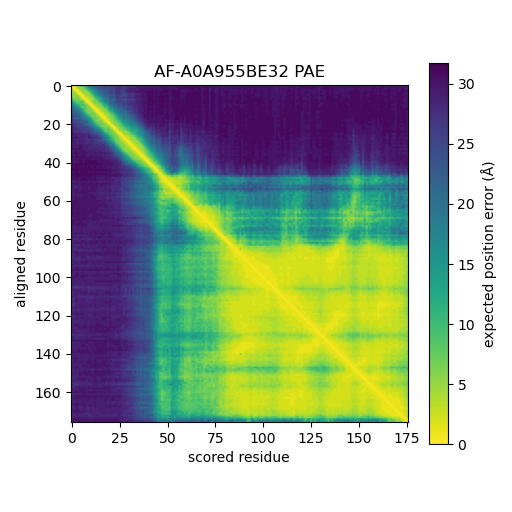3 C CA . GLN A 1 69 ? 18.495 2.040 -14.111 1.00 74.00 69 GLN A CA 1
ATOM 514 C C . GLN A 1 69 ? 17.116 2.587 -13.708 1.00 74.00 69 GLN A C 1
ATOM 516 O O . GLN A 1 69 ? 17.033 3.673 -13.133 1.00 74.00 69 GLN A O 1
ATOM 521 N N . ARG A 1 70 ? 16.032 1.844 -13.974 1.00 73.44 70 ARG A N 1
ATOM 522 C CA . ARG A 1 70 ? 14.671 2.225 -13.553 1.00 73.44 70 ARG A CA 1
ATOM 523 C C . ARG A 1 70 ? 14.525 2.233 -12.035 1.00 73.44 70 ARG A C 1
ATOM 525 O O . ARG A 1 70 ? 13.990 3.189 -11.479 1.00 73.44 70 ARG A O 1
ATOM 532 N N . LEU A 1 71 ? 15.042 1.203 -11.370 1.00 72.19 71 LEU A N 1
ATOM 533 C CA . LEU A 1 71 ? 15.010 1.097 -9.912 1.00 72.19 71 LEU A CA 1
ATOM 534 C C . LEU A 1 71 ? 15.828 2.220 -9.256 1.00 72.19 71 LEU A C 1
ATOM 536 O O . LEU A 1 71 ? 15.366 2.840 -8.301 1.00 72.19 71 LEU A O 1
ATOM 540 N N . ASP A 1 72 ? 16.996 2.557 -9.806 1.00 69.31 72 ASP A N 1
ATOM 541 C CA . ASP A 1 72 ? 17.818 3.671 -9.321 1.00 69.31 72 ASP A CA 1
ATOM 542 C C . ASP A 1 72 ? 17.169 5.045 -9.538 1.00 69.31 72 ASP A C 1
ATOM 544 O O . ASP A 1 72 ? 17.384 5.958 -8.738 1.00 69.31 72 ASP A O 1
ATOM 548 N N . ALA A 1 73 ? 16.364 5.210 -10.591 1.00 67.88 73 ALA A N 1
ATOM 549 C CA . ALA A 1 73 ? 15.560 6.412 -10.790 1.00 67.88 73 ALA A CA 1
ATOM 550 C C . ALA A 1 73 ? 14.413 6.494 -9.772 1.00 67.88 73 ALA A C 1
ATOM 552 O O . ALA A 1 73 ? 14.207 7.553 -9.179 1.00 67.88 73 ALA A O 1
ATOM 553 N N . ALA A 1 74 ? 13.728 5.375 -9.508 1.00 65.38 74 ALA A N 1
ATOM 554 C CA . ALA A 1 74 ? 12.667 5.304 -8.505 1.00 65.38 74 ALA A CA 1
ATOM 555 C C . ALA A 1 74 ? 13.177 5.729 -7.119 1.00 65.38 74 ALA A C 1
ATOM 557 O O . ALA A 1 74 ? 12.550 6.570 -6.482 1.00 65.38 74 ALA A O 1
ATOM 558 N N . ARG A 1 75 ? 14.379 5.279 -6.712 1.00 63.81 75 ARG A N 1
ATOM 559 C CA . ARG A 1 75 ? 15.026 5.668 -5.435 1.00 63.81 75 ARG A CA 1
ATOM 560 C C . ARG A 1 75 ? 15.094 7.176 -5.204 1.00 63.81 75 ARG A C 1
ATOM 562 O O . ARG A 1 75 ? 15.059 7.605 -4.056 1.00 63.81 75 ARG A O 1
ATOM 569 N N . ARG A 1 76 ? 15.224 7.978 -6.264 1.00 62.22 76 ARG A N 1
ATOM 570 C CA . ARG A 1 76 ? 15.390 9.437 -6.155 1.00 62.22 76 ARG A CA 1
ATOM 571 C C . ARG A 1 76 ? 14.083 10.170 -5.870 1.00 62.22 76 ARG A C 1
ATOM 573 O O . ARG A 1 76 ? 14.133 11.281 -5.358 1.00 62.22 76 ARG A O 1
ATOM 580 N N . ASN A 1 77 ? 12.949 9.549 -6.186 1.00 64.12 77 ASN A N 1
ATOM 581 C CA . ASN A 1 77 ? 11.623 10.149 -6.045 1.00 64.12 77 ASN A CA 1
ATOM 582 C C . ASN A 1 77 ? 10.890 9.685 -4.775 1.00 64.12 77 ASN A C 1
ATOM 584 O O . ASN A 1 77 ? 9.799 10.172 -4.494 1.00 64.12 77 ASN A O 1
ATOM 588 N N . VAL A 1 78 ? 11.473 8.762 -4.000 1.00 65.94 78 VAL A N 1
ATOM 589 C CA . VAL A 1 78 ? 10.861 8.259 -2.763 1.00 65.94 78 VAL A CA 1
ATOM 590 C C . VAL A 1 78 ? 10.956 9.315 -1.662 1.00 65.94 78 VAL A C 1
ATOM 592 O O . VAL A 1 78 ? 12.030 9.868 -1.409 1.00 65.94 78 VAL A O 1
ATOM 595 N N . ALA A 1 79 ? 9.847 9.562 -0.959 1.00 70.69 79 ALA A N 1
ATOM 596 C CA . ALA A 1 79 ? 9.838 10.465 0.185 1.00 70.69 79 ALA A CA 1
ATOM 597 C C . ALA A 1 79 ? 10.890 10.050 1.242 1.00 70.69 79 ALA A C 1
ATOM 599 O O . ALA A 1 79 ? 11.120 8.852 1.453 1.00 70.69 79 ALA A O 1
ATOM 600 N N . PRO A 1 80 ? 11.503 11.001 1.977 1.00 68.00 80 PRO A N 1
ATOM 601 C CA . PRO A 1 80 ? 12.629 10.722 2.879 1.00 68.00 80 PRO A CA 1
ATOM 602 C C . PRO A 1 80 ? 12.353 9.627 3.922 1.00 68.00 80 PRO A C 1
ATOM 604 O O . PRO A 1 80 ? 13.257 8.884 4.307 1.00 68.00 80 PRO A O 1
ATOM 607 N N . ASN A 1 81 ? 11.096 9.508 4.358 1.00 71.38 81 ASN A N 1
ATOM 608 C CA . ASN A 1 81 ? 10.662 8.521 5.348 1.00 71.38 81 ASN A CA 1
ATOM 609 C C . ASN A 1 81 ? 10.497 7.108 4.763 1.00 71.38 81 ASN A C 1
ATOM 611 O O . ASN A 1 81 ? 10.687 6.124 5.481 1.00 71.38 81 ASN A O 1
ATOM 615 N N . LEU A 1 82 ? 10.179 6.993 3.471 1.00 78.81 82 LEU A N 1
ATOM 616 C CA . LEU A 1 82 ? 10.052 5.716 2.765 1.00 78.81 82 LEU A CA 1
ATOM 617 C C . LEU A 1 82 ? 11.385 5.260 2.161 1.00 78.81 82 LEU A C 1
ATOM 619 O O . LEU A 1 82 ? 11.573 4.067 1.943 1.00 78.81 82 LEU A O 1
ATOM 623 N N . ALA A 1 83 ? 12.337 6.181 1.981 1.00 78.69 83 ALA A N 1
ATOM 624 C CA . ALA A 1 83 ? 13.678 5.901 1.471 1.00 78.69 83 ALA A CA 1
ATOM 625 C C . ALA A 1 83 ? 14.537 5.041 2.421 1.00 78.69 83 ALA A C 1
ATOM 627 O O . ALA A 1 83 ? 15.582 4.527 2.019 1.00 78.69 83 ALA A O 1
ATOM 628 N N . ARG A 1 84 ? 14.107 4.849 3.676 1.00 85.06 84 ARG A N 1
ATOM 629 C CA . ARG A 1 84 ? 14.789 3.986 4.649 1.00 85.06 84 ARG A CA 1
ATOM 630 C C . ARG A 1 84 ? 14.021 2.681 4.871 1.00 85.06 84 ARG A C 1
ATOM 632 O O . ARG A 1 84 ? 12.813 2.730 5.135 1.00 85.06 84 ARG A O 1
ATOM 639 N N . PRO A 1 85 ? 14.707 1.524 4.836 1.00 89.69 85 PRO A N 1
ATOM 640 C CA . PRO A 1 85 ? 14.098 0.269 5.243 1.00 89.69 85 PRO A CA 1
ATOM 641 C C . PRO A 1 85 ? 13.770 0.287 6.740 1.00 89.69 85 PRO A C 1
ATOM 643 O O . PRO A 1 85 ? 14.519 0.831 7.552 1.00 89.69 85 PRO A O 1
ATOM 646 N N . SER A 1 86 ? 12.649 -0.329 7.104 1.00 92.69 86 SER A N 1
ATOM 647 C CA . SER A 1 86 ? 12.192 -0.511 8.478 1.00 92.69 86 SER A CA 1
ATOM 648 C C . SER A 1 86 ? 11.912 -1.985 8.737 1.00 92.69 86 SER A C 1
ATOM 650 O O . SER A 1 86 ? 11.248 -2.650 7.949 1.00 92.69 86 SER A O 1
ATOM 652 N N . LYS A 1 87 ? 12.374 -2.504 9.877 1.00 93.81 87 LYS A N 1
ATOM 653 C CA . LYS A 1 87 ? 12.045 -3.875 10.303 1.00 93.81 87 LYS A CA 1
ATOM 654 C C . LYS A 1 87 ? 10.587 -4.014 10.758 1.00 93.81 87 LYS A C 1
ATOM 656 O O . LYS A 1 87 ? 10.066 -5.126 10.768 1.00 93.81 87 LYS A O 1
ATOM 661 N N . LEU A 1 88 ? 9.968 -2.902 11.157 1.00 95.19 88 LEU A N 1
ATOM 662 C CA . LEU A 1 88 ? 8.613 -2.840 11.690 1.00 95.19 88 LEU A CA 1
ATOM 663 C C . LEU A 1 88 ? 7.985 -1.490 11.314 1.00 95.19 88 LEU A C 1
ATOM 665 O O . LEU A 1 88 ? 8.059 -0.520 12.066 1.00 95.19 88 LEU A O 1
ATOM 669 N N . ARG A 1 89 ? 7.414 -1.400 10.114 1.00 95.00 89 ARG A N 1
ATOM 670 C CA . ARG A 1 89 ? 6.572 -0.273 9.699 1.00 95.00 89 ARG A CA 1
ATOM 671 C C . ARG A 1 89 ? 5.132 -0.586 10.074 1.00 95.00 89 ARG A C 1
ATOM 673 O O . ARG A 1 89 ? 4.681 -1.704 9.855 1.00 95.00 89 ARG A O 1
ATOM 680 N N . MET A 1 90 ? 4.454 0.388 10.667 1.00 95.00 90 MET A N 1
ATOM 681 C CA . MET A 1 90 ? 3.074 0.277 11.128 1.00 95.00 90 MET A CA 1
ATOM 682 C C . MET A 1 90 ? 2.174 1.110 10.221 1.00 95.00 90 MET A C 1
ATOM 684 O O . MET A 1 90 ? 2.492 2.267 9.943 1.00 95.00 90 MET A O 1
ATOM 688 N N . VAL A 1 91 ? 1.064 0.525 9.781 1.00 95.38 91 VAL A N 1
ATOM 689 C CA . VAL A 1 91 ? 0.045 1.189 8.965 1.00 95.38 91 VAL A CA 1
ATOM 690 C C . VAL A 1 91 ? -1.307 0.970 9.634 1.00 95.38 91 VAL A C 1
ATOM 692 O O . VAL A 1 91 ? -1.762 -0.164 9.763 1.00 95.38 91 VAL A O 1
ATOM 695 N N . SER A 1 92 ? -1.926 2.057 10.093 1.00 96.62 92 SER A N 1
ATOM 696 C CA . SER A 1 92 ? -3.299 2.035 10.608 1.00 96.62 92 SER A CA 1
ATOM 697 C C . SER A 1 92 ? -4.272 1.906 9.447 1.00 96.62 92 SER A C 1
ATOM 699 O O . SER A 1 92 ? -4.239 2.725 8.527 1.00 96.62 92 SER A O 1
ATOM 701 N N . LEU A 1 93 ? -5.129 0.888 9.498 1.00 95.06 93 LEU A N 1
ATOM 702 C CA . LEU A 1 93 ? -6.144 0.650 8.479 1.00 95.06 93 LEU A CA 1
ATOM 703 C C . LEU A 1 93 ? -7.253 1.695 8.558 1.00 95.06 93 LEU A C 1
ATOM 705 O O . LEU A 1 93 ? -7.616 2.251 7.528 1.00 95.06 93 LEU A O 1
ATOM 709 N N . ASN A 1 94 ? -7.710 2.045 9.762 1.00 95.12 94 ASN A N 1
ATOM 710 C CA . ASN A 1 94 ? -8.778 3.027 9.945 1.00 95.12 94 ASN A CA 1
ATOM 711 C C . ASN A 1 94 ? -8.350 4.409 9.432 1.00 95.12 94 ASN A C 1
ATOM 713 O O . ASN A 1 94 ? -9.100 5.101 8.745 1.00 95.12 94 ASN A O 1
ATOM 717 N N . ARG A 1 95 ? -7.112 4.822 9.738 1.00 95.62 95 ARG A N 1
ATOM 718 C CA . ARG A 1 95 ? -6.576 6.111 9.275 1.00 95.62 95 ARG A CA 1
ATOM 719 C C . ARG A 1 95 ? -6.290 6.102 7.778 1.00 95.62 95 ARG A C 1
ATOM 721 O O . ARG A 1 95 ? -6.486 7.126 7.129 1.00 95.62 95 ARG A O 1
ATOM 728 N N . LEU A 1 96 ? -5.822 4.975 7.239 1.00 95.62 96 LEU A N 1
ATOM 729 C CA . LEU A 1 96 ? -5.619 4.813 5.802 1.00 95.62 96 LEU A CA 1
ATOM 730 C C . LEU A 1 96 ? -6.950 4.904 5.050 1.00 95.62 96 LEU A C 1
ATOM 732 O O . LEU A 1 96 ? -7.033 5.631 4.068 1.00 95.62 96 LEU A O 1
ATOM 736 N N . GLU A 1 97 ? -7.986 4.220 5.531 1.00 94.94 97 GLU A N 1
ATOM 737 C CA . GLU A 1 97 ? -9.333 4.270 4.967 1.00 94.94 97 GLU A CA 1
ATOM 738 C C . GLU A 1 97 ? -9.893 5.693 4.993 1.00 94.94 97 GLU A C 1
ATOM 740 O O . GLU A 1 97 ? -10.325 6.192 3.955 1.00 94.94 97 GLU A O 1
ATOM 745 N N . ALA A 1 98 ? -9.805 6.383 6.135 1.00 96.31 98 ALA A N 1
ATOM 746 C CA . ALA A 1 98 ? -10.246 7.770 6.252 1.00 96.31 98 ALA A CA 1
ATOM 747 C C . ALA A 1 98 ? -9.524 8.676 5.238 1.00 96.31 98 ALA A C 1
ATOM 749 O O . ALA A 1 98 ? -10.178 9.391 4.478 1.00 96.31 98 ALA A O 1
ATOM 750 N N . ALA A 1 99 ? -8.194 8.579 5.147 1.00 96.06 99 ALA A N 1
ATOM 751 C CA . ALA A 1 99 ? -7.404 9.375 4.209 1.00 96.06 99 ALA A CA 1
ATOM 752 C C . ALA A 1 99 ? -7.718 9.044 2.739 1.00 96.06 99 ALA A C 1
ATOM 754 O O . ALA A 1 99 ? -7.786 9.941 1.903 1.00 96.06 99 ALA A O 1
ATOM 755 N N . VAL A 1 100 ? -7.938 7.771 2.401 1.00 95.62 100 VAL A N 1
ATOM 756 C CA . VAL A 1 100 ? -8.344 7.369 1.046 1.00 95.62 100 VAL A CA 1
ATOM 757 C C . VAL A 1 100 ? -9.741 7.899 0.728 1.00 95.62 100 VAL A C 1
ATOM 759 O O . VAL A 1 100 ? -9.948 8.449 -0.351 1.00 95.62 100 VAL A O 1
ATOM 762 N N . SER A 1 101 ? -10.684 7.793 1.666 1.00 95.81 101 SER A N 1
ATOM 763 C CA . SER A 1 101 ? -12.061 8.257 1.484 1.00 95.81 101 SER A CA 1
ATOM 764 C C . SER A 1 101 ? -12.144 9.769 1.253 1.00 95.81 101 SER A C 1
ATOM 766 O O . SER A 1 101 ? -12.850 10.208 0.349 1.00 95.81 101 SER A O 1
ATOM 768 N N . GLU A 1 102 ? -11.360 10.556 1.995 1.00 97.19 102 GLU A N 1
ATOM 769 C CA . GLU A 1 102 ? -11.269 12.009 1.838 1.00 97.19 102 GLU A CA 1
ATOM 770 C C . GLU A 1 102 ? -10.755 12.386 0.446 1.00 97.19 102 GLU A C 1
ATOM 772 O O . GLU A 1 102 ? -11.330 13.234 -0.235 1.00 97.19 102 GLU A O 1
ATOM 777 N N . ARG A 1 103 ? -9.702 11.712 -0.025 1.00 96.56 103 ARG A N 1
ATOM 778 C CA . ARG A 1 103 ? -9.143 11.981 -1.355 1.00 96.56 103 ARG A CA 1
ATOM 779 C C . ARG A 1 103 ? -10.108 11.611 -2.468 1.00 96.56 103 ARG A C 1
ATOM 781 O O . ARG A 1 103 ? -10.297 12.403 -3.387 1.00 96.56 103 ARG A O 1
ATOM 788 N N . LEU A 1 104 ? -10.779 10.468 -2.344 1.00 95.69 104 LEU A N 1
ATOM 789 C CA . LEU A 1 104 ? -11.806 10.059 -3.297 1.00 95.69 104 LEU A CA 1
ATOM 790 C C . LEU A 1 104 ? -12.989 11.037 -3.318 1.00 95.69 104 LEU A C 1
ATOM 792 O O . LEU A 1 104 ? -13.488 11.350 -4.397 1.00 95.69 104 LEU A O 1
ATOM 796 N N . ALA A 1 105 ? -13.403 11.570 -2.164 1.00 96.50 105 ALA A N 1
ATOM 797 C CA . ALA A 1 105 ? -14.441 12.601 -2.085 1.00 96.50 105 ALA A CA 1
ATOM 798 C C . ALA A 1 105 ? -14.030 13.902 -2.800 1.00 96.50 105 ALA A C 1
ATOM 800 O O . ALA A 1 105 ? -14.870 14.568 -3.403 1.00 96.50 105 ALA A O 1
ATOM 801 N N . ASN A 1 106 ? -12.734 14.216 -2.799 1.00 96.00 106 ASN A N 1
ATOM 802 C CA . ASN A 1 106 ? -12.156 15.351 -3.520 1.00 96.00 106 ASN A CA 1
ATOM 803 C C . ASN A 1 106 ? -11.870 15.055 -5.009 1.00 96.00 106 ASN A C 1
ATOM 805 O O . ASN A 1 106 ? -11.358 15.920 -5.717 1.00 96.00 106 ASN A O 1
ATOM 809 N N . GLY A 1 107 ? -12.192 13.853 -5.503 1.00 95.44 107 GLY A N 1
ATOM 810 C CA . GLY A 1 107 ? -11.913 13.433 -6.881 1.00 95.44 107 GLY A CA 1
ATOM 811 C C . GLY A 1 107 ? -10.439 13.112 -7.151 1.00 95.44 107 GLY A C 1
ATOM 812 O O . GLY A 1 107 ? -10.022 13.044 -8.307 1.00 95.44 107 GLY A O 1
ATOM 813 N N . GLU A 1 108 ? -9.639 12.916 -6.105 1.00 95.75 108 GLU A N 1
ATOM 814 C CA . GLU A 1 108 ? -8.225 12.574 -6.196 1.00 95.75 108 GLU A CA 1
ATOM 815 C C . GLU A 1 108 ? -7.989 11.067 -6.056 1.00 95.75 108 GLU A C 1
ATOM 817 O O . GLU A 1 108 ? -8.624 10.378 -5.256 1.00 95.75 108 GLU A O 1
ATOM 822 N N . ALA A 1 109 ? -7.000 10.551 -6.787 1.00 93.75 109 ALA A N 1
ATOM 823 C CA . ALA A 1 109 ? -6.539 9.179 -6.610 1.00 93.75 109 ALA A CA 1
ATOM 824 C C . ALA A 1 109 ? -5.696 9.026 -5.322 1.00 93.75 109 ALA A C 1
ATOM 826 O O . ALA A 1 109 ? -4.967 9.956 -4.950 1.00 93.75 109 ALA A O 1
ATOM 827 N N . PRO A 1 110 ? -5.710 7.846 -4.666 1.00 93.75 110 PRO A N 1
ATOM 828 C CA . PRO A 1 110 ? -4.802 7.537 -3.560 1.00 93.75 110 PRO A CA 1
ATOM 829 C C . PRO A 1 110 ? -3.335 7.759 -3.953 1.00 93.75 110 PRO A C 1
ATOM 831 O O . PRO A 1 110 ? -2.959 7.530 -5.103 1.00 93.75 110 PRO A O 1
ATOM 834 N N . THR A 1 111 ? -2.481 8.196 -3.019 1.00 92.88 111 THR A N 1
ATOM 835 C CA . THR A 1 111 ? -1.050 8.365 -3.329 1.00 92.88 111 THR A CA 1
ATOM 836 C C . THR A 1 111 ? -0.427 7.003 -3.589 1.00 92.88 111 THR A C 1
ATOM 838 O O . THR A 1 111 ? -0.894 5.986 -3.081 1.00 92.88 111 THR A O 1
ATOM 841 N N . GLU A 1 112 ? 0.683 6.991 -4.316 1.00 90.44 112 GLU A N 1
ATOM 842 C CA . GLU A 1 112 ? 1.500 5.792 -4.489 1.00 90.44 112 GLU A CA 1
ATOM 843 C C . GLU A 1 112 ? 1.865 5.145 -3.135 1.00 90.44 112 GLU A C 1
ATOM 845 O O . GLU A 1 112 ? 1.782 3.931 -2.975 1.00 90.44 112 GLU A O 1
ATOM 850 N N . GLU A 1 113 ? 2.170 5.958 -2.119 1.00 91.44 113 GLU A N 1
ATOM 851 C CA . GLU A 1 113 ? 2.473 5.479 -0.763 1.00 91.44 113 GLU A CA 1
ATOM 852 C C . GLU A 1 113 ? 1.286 4.770 -0.094 1.00 91.44 113 GLU A C 1
ATOM 854 O O . GLU A 1 113 ? 1.485 3.794 0.629 1.00 91.44 113 GLU A O 1
ATOM 859 N N . MET A 1 114 ? 0.055 5.237 -0.340 1.00 94.19 114 MET A N 1
ATOM 860 C CA . MET A 1 114 ? -1.165 4.576 0.137 1.00 94.19 114 MET A CA 1
ATOM 861 C C . MET A 1 114 ? -1.403 3.265 -0.614 1.00 94.19 114 MET A C 1
ATOM 863 O O . MET A 1 114 ? -1.721 2.253 0.008 1.00 94.19 114 MET A O 1
ATOM 867 N N . GLN A 1 115 ? -1.219 3.273 -1.937 1.00 93.94 115 GLN A N 1
ATOM 868 C CA . GLN A 1 115 ? -1.430 2.103 -2.792 1.00 93.94 115 GLN A CA 1
ATOM 869 C C . GLN A 1 115 ? -0.463 0.962 -2.454 1.00 93.94 115 GLN A C 1
ATOM 871 O O . GLN A 1 115 ? -0.882 -0.188 -2.412 1.00 93.94 115 GLN A O 1
ATOM 876 N N . PHE A 1 116 ? 0.796 1.270 -2.138 1.00 94.38 116 PHE A N 1
ATOM 877 C CA . PHE A 1 116 ? 1.826 0.280 -1.797 1.00 94.38 116 PHE A CA 1
ATOM 878 C C . PHE A 1 116 ? 2.047 0.095 -0.288 1.00 94.38 116 PHE A C 1
ATOM 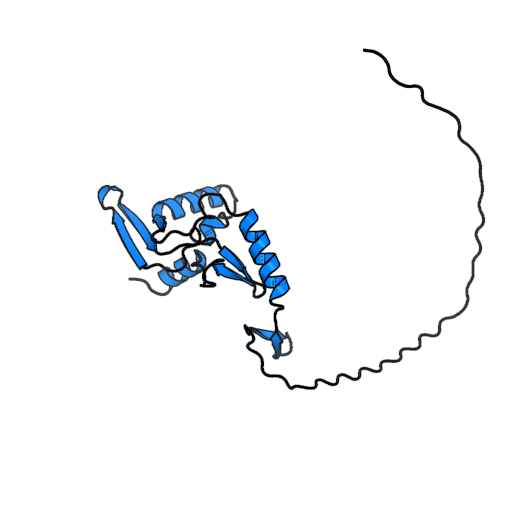880 O O . PHE A 1 116 ? 3.107 -0.378 0.129 1.00 94.38 116 PHE A O 1
ATOM 887 N N . LEU A 1 117 ? 1.084 0.505 0.549 1.00 94.69 117 LEU A N 1
ATOM 888 C CA . LEU A 1 117 ? 1.120 0.353 2.013 1.00 94.69 117 LEU A CA 1
ATOM 889 C C . LEU A 1 117 ? 2.463 0.792 2.632 1.00 94.69 117 LEU A C 1
ATOM 891 O O . LEU A 1 117 ? 3.044 0.116 3.483 1.00 94.69 117 LEU A O 1
ATOM 895 N N . ALA A 1 118 ? 2.981 1.930 2.165 1.00 93.31 118 ALA A N 1
ATOM 896 C CA . ALA A 1 118 ? 4.267 2.504 2.550 1.00 93.31 118 ALA A CA 1
ATOM 897 C C . ALA A 1 118 ? 5.469 1.544 2.399 1.00 93.31 118 ALA A C 1
ATOM 899 O O . ALA A 1 118 ? 6.417 1.588 3.192 1.00 93.31 118 ALA A O 1
ATOM 900 N N . GLY A 1 119 ? 5.447 0.681 1.381 1.00 93.31 119 GLY A N 1
ATOM 901 C CA . GLY A 1 119 ? 6.545 -0.225 1.044 1.00 93.31 119 GLY A CA 1
ATOM 902 C C . GLY A 1 119 ? 6.632 -1.462 1.929 1.00 93.31 119 GLY A C 1
ATOM 903 O O . GLY A 1 119 ? 7.713 -2.032 2.072 1.00 93.31 119 GLY A O 1
ATOM 904 N N . LEU A 1 120 ? 5.534 -1.848 2.577 1.00 95.62 120 LEU A N 1
ATOM 905 C CA . LEU A 1 120 ? 5.467 -3.069 3.370 1.00 95.62 120 LEU A CA 1
ATOM 906 C C . LEU A 1 120 ? 5.678 -4.291 2.454 1.00 95.62 120 LEU A C 1
ATOM 908 O O . LEU A 1 120 ? 5.006 -4.430 1.438 1.00 95.62 120 LEU A O 1
ATOM 912 N N . THR A 1 121 ? 6.626 -5.175 2.781 1.00 95.50 121 THR A N 1
ATOM 913 C CA . THR A 1 121 ? 6.888 -6.386 1.969 1.00 95.50 121 THR A CA 1
ATOM 914 C C . THR A 1 121 ? 6.050 -7.574 2.436 1.00 95.50 121 THR A C 1
ATOM 916 O O . THR A 1 121 ? 5.704 -8.465 1.662 1.00 95.50 121 THR A O 1
ATOM 919 N N . ARG A 1 122 ? 5.693 -7.603 3.727 1.00 94.31 122 ARG A N 1
ATOM 920 C CA . ARG A 1 122 ? 4.850 -8.646 4.321 1.00 94.31 122 ARG A CA 1
ATOM 921 C C . ARG A 1 122 ? 4.154 -8.147 5.579 1.00 94.31 122 ARG A C 1
ATOM 923 O O . ARG A 1 122 ? 4.796 -7.557 6.447 1.00 94.31 122 ARG A O 1
ATOM 930 N N . VAL A 1 123 ? 2.880 -8.493 5.739 1.00 94.69 123 VAL A N 1
ATOM 931 C CA . VAL A 1 123 ? 2.168 -8.345 7.015 1.00 94.69 123 VAL A CA 1
ATOM 932 C C . VAL A 1 123 ? 2.616 -9.467 7.956 1.00 94.69 123 VAL A C 1
ATOM 934 O O . VAL A 1 123 ? 2.424 -10.643 7.656 1.00 94.69 123 VAL A O 1
ATOM 937 N N . LYS A 1 124 ? 3.259 -9.118 9.076 1.00 96.12 124 LYS A N 1
ATOM 938 C CA . LYS A 1 124 ? 3.690 -10.081 10.110 1.00 96.12 124 LYS A CA 1
ATOM 939 C C . LYS A 1 124 ? 2.846 -10.010 11.372 1.00 96.12 124 LYS A C 1
ATOM 941 O O . LYS A 1 124 ? 2.696 -11.015 12.058 1.00 96.12 124 LYS A O 1
ATOM 946 N N . TYR A 1 125 ? 2.345 -8.823 11.684 1.00 96.38 125 TYR A N 1
ATOM 947 C CA . TYR A 1 125 ? 1.622 -8.550 12.912 1.00 96.38 125 TYR A CA 1
ATOM 948 C C . TYR A 1 125 ? 0.372 -7.741 12.605 1.00 96.38 125 TYR A C 1
ATOM 950 O O . TYR A 1 125 ? 0.372 -6.898 11.704 1.00 96.38 125 TYR A O 1
ATOM 958 N N . VAL A 1 126 ? -0.665 -7.991 13.395 1.00 95.50 126 VAL A N 1
ATOM 959 C CA . VAL A 1 126 ? -1.869 -7.172 13.462 1.00 95.50 126 VAL A CA 1
ATOM 960 C C . VAL A 1 126 ? -2.015 -6.747 14.915 1.00 95.50 126 VAL A C 1
ATOM 962 O O . VAL A 1 126 ? -2.061 -7.591 15.809 1.00 95.50 126 VAL A O 1
ATOM 965 N N . PHE A 1 127 ? -2.027 -5.443 15.149 1.00 96.06 127 PHE A N 1
ATOM 966 C CA . PHE A 1 127 ? -2.255 -4.847 16.454 1.00 96.06 127 PHE A CA 1
ATOM 967 C C . PHE A 1 127 ? -3.664 -4.275 16.499 1.00 96.06 127 PHE A C 1
ATOM 969 O O . PHE A 1 127 ? -4.110 -3.637 15.548 1.00 96.06 127 PHE A O 1
ATOM 976 N N . TYR A 1 128 ? -4.340 -4.484 17.622 1.00 96.69 128 TYR A N 1
ATOM 977 C CA . TYR A 1 128 ? -5.593 -3.817 17.934 1.00 96.69 128 TYR A CA 1
ATOM 978 C C . TYR A 1 128 ? -5.365 -2.896 19.130 1.00 96.69 128 TYR A C 1
ATOM 980 O O . TYR A 1 128 ? -4.956 -3.356 20.198 1.00 96.69 128 TYR A O 1
ATOM 988 N N . TYR A 1 129 ? -5.602 -1.600 18.938 1.00 95.56 129 TYR A N 1
ATOM 989 C CA . TYR A 1 129 ? -5.524 -0.588 19.986 1.00 95.56 129 TYR A CA 1
ATOM 990 C C . TYR A 1 129 ? -6.942 -0.295 20.492 1.00 95.56 129 TYR A C 1
ATOM 992 O O . TYR A 1 129 ? -7.674 0.425 19.813 1.00 95.56 129 TYR A O 1
ATOM 1000 N N . PRO A 1 130 ? -7.358 -0.829 21.657 1.00 95.12 130 PRO A N 1
ATOM 1001 C CA . PRO A 1 130 ? -8.745 -0.731 22.115 1.00 95.12 130 PRO A CA 1
ATOM 1002 C C . PRO A 1 130 ? -9.163 0.705 22.442 1.00 95.12 130 PRO A C 1
ATOM 1004 O O . PRO A 1 130 ? -10.298 1.080 22.172 1.00 95.12 130 PRO A O 1
ATOM 1007 N N . GLU A 1 131 ? -8.234 1.516 22.951 1.00 95.06 131 GLU A N 1
ATOM 1008 C CA . GLU A 1 131 ? -8.488 2.912 23.334 1.00 95.06 131 GLU A CA 1
ATOM 1009 C C . GLU A 1 131 ? -8.875 3.787 22.138 1.00 95.06 131 GLU A C 1
ATOM 1011 O O . GLU A 1 131 ? -9.722 4.668 22.241 1.00 95.06 131 GLU A O 1
ATOM 1016 N N . THR A 1 132 ? -8.255 3.537 20.984 1.00 94.00 132 THR A N 1
ATOM 1017 C CA . THR A 1 132 ? -8.509 4.272 19.737 1.00 94.00 132 THR A CA 1
ATOM 1018 C C . THR A 1 132 ? -9.362 3.480 18.751 1.00 94.00 132 THR A C 1
ATOM 1020 O O . THR A 1 132 ? -9.628 3.974 17.659 1.00 94.00 132 THR A O 1
ATOM 1023 N N . GLN A 1 133 ? -9.746 2.249 19.109 1.00 94.81 133 GLN A N 1
ATOM 1024 C CA . GLN A 1 133 ? -10.413 1.271 18.244 1.00 94.81 133 GLN A CA 1
ATOM 1025 C C . GLN A 1 133 ? -9.705 1.091 16.889 1.00 94.81 133 GLN A C 1
ATOM 1027 O O . GLN A 1 133 ? -10.349 0.949 15.850 1.00 94.81 133 GLN A O 1
ATOM 1032 N N . ASP A 1 134 ? -8.369 1.123 16.895 1.00 96.12 134 ASP A N 1
ATOM 1033 C CA . ASP A 1 134 ? -7.558 1.146 15.673 1.00 96.12 134 ASP A CA 1
ATOM 1034 C C . ASP A 1 134 ? -6.946 -0.226 15.378 1.00 96.12 134 ASP A C 1
ATOM 1036 O O . ASP A 1 134 ? -6.365 -0.863 16.264 1.00 96.12 134 ASP A O 1
ATOM 1040 N N . ILE A 1 135 ? -7.055 -0.663 14.122 1.00 95.44 135 ILE A N 1
ATOM 1041 C CA . ILE A 1 135 ? -6.426 -1.884 13.619 1.00 95.44 135 ILE A CA 1
ATOM 1042 C C . ILE A 1 135 ? -5.187 -1.483 12.823 1.00 95.44 135 ILE A C 1
ATOM 1044 O O . ILE A 1 135 ? -5.268 -0.800 11.802 1.00 95.44 135 ILE A O 1
ATOM 1048 N N . VAL A 1 136 ? -4.021 -1.936 13.277 1.00 96.81 136 VAL A N 1
ATOM 1049 C CA . VAL A 1 136 ? -2.726 -1.587 12.692 1.00 96.81 136 VAL A CA 1
ATOM 1050 C C . VAL A 1 136 ? -2.031 -2.841 12.189 1.00 96.81 136 VAL A C 1
ATOM 1052 O O . VAL A 1 136 ? -1.706 -3.740 12.963 1.00 96.81 136 VAL A O 1
ATOM 1055 N N . ILE A 1 137 ? -1.743 -2.883 10.892 1.00 96.56 137 ILE A N 1
ATOM 1056 C CA . ILE A 1 137 ? -0.895 -3.921 10.305 1.00 96.56 137 ILE A CA 1
ATOM 1057 C C . ILE A 1 137 ? 0.570 -3.503 10.396 1.00 96.56 137 ILE A C 1
ATOM 1059 O O . ILE A 1 137 ? 0.909 -2.325 10.248 1.00 96.56 137 ILE A O 1
ATOM 1063 N N . ALA A 1 138 ? 1.455 -4.465 10.649 1.00 96.69 138 ALA A N 1
ATOM 1064 C CA . ALA A 1 138 ? 2.876 -4.182 10.761 1.00 96.69 138 ALA A CA 1
ATOM 1065 C C . ALA A 1 138 ? 3.777 -5.292 10.225 1.00 96.69 138 ALA A C 1
ATOM 1067 O O . ALA A 1 138 ? 3.446 -6.482 10.242 1.00 96.69 138 ALA A O 1
ATOM 1068 N N . GLY A 1 139 ? 4.969 -4.890 9.789 1.00 96.50 139 GLY A N 1
ATOM 1069 C CA . GLY A 1 139 ? 5.966 -5.806 9.251 1.00 96.50 139 GLY A CA 1
ATOM 1070 C C . GLY A 1 139 ? 7.183 -5.104 8.646 1.00 96.50 139 GLY A C 1
ATOM 1071 O O . GLY A 1 139 ? 7.335 -3.888 8.795 1.00 96.50 139 GLY A O 1
ATOM 1072 N N . PRO A 1 140 ? 8.084 -5.865 8.003 1.00 96.31 140 PRO A N 1
ATOM 1073 C CA . PRO A 1 140 ? 9.221 -5.304 7.290 1.00 96.31 140 PRO A CA 1
ATOM 1074 C C . PRO A 1 140 ? 8.747 -4.458 6.109 1.00 96.31 140 PRO A C 1
ATOM 1076 O O . PRO A 1 140 ? 7.814 -4.827 5.397 1.00 96.31 140 PRO A O 1
ATOM 1079 N N . ALA A 1 141 ? 9.407 -3.327 5.906 1.00 95.19 141 ALA A N 1
ATOM 1080 C CA . ALA A 1 141 ? 9.140 -2.425 4.805 1.00 95.19 141 ALA A CA 1
ATOM 1081 C C . ALA A 1 141 ? 10.438 -1.854 4.248 1.00 95.19 141 ALA A C 1
ATOM 1083 O O . ALA A 1 141 ? 11.409 -1.649 4.981 1.00 95.19 141 ALA A O 1
ATOM 1084 N N . GLU A 1 142 ? 10.449 -1.544 2.963 1.00 93.81 142 GLU A N 1
ATOM 1085 C CA . GLU A 1 142 ? 11.614 -0.989 2.289 1.00 93.81 142 GLU A CA 1
ATOM 1086 C C . GLU A 1 142 ? 11.223 -0.027 1.166 1.00 93.81 142 GLU A C 1
ATOM 1088 O O . GLU A 1 142 ? 10.048 0.045 0.799 1.00 93.81 142 GLU A O 1
ATOM 1093 N N . PRO A 1 143 ? 12.178 0.767 0.648 1.00 91.88 143 PRO A N 1
ATOM 1094 C CA . PRO A 1 143 ? 11.948 1.530 -0.570 1.00 91.88 143 PRO A CA 1
ATOM 1095 C C . PRO A 1 143 ? 11.547 0.576 -1.690 1.00 91.88 143 PRO A C 1
ATOM 1097 O O . PRO A 1 143 ? 12.101 -0.520 -1.779 1.00 91.88 143 PRO A O 1
ATOM 1100 N N . TYR A 1 144 ? 10.640 0.998 -2.560 1.00 91.88 144 TYR A N 1
ATOM 1101 C CA . TYR A 1 144 ? 10.119 0.169 -3.640 1.00 91.88 144 TYR A CA 1
ATOM 1102 C C . TYR A 1 144 ? 10.181 0.875 -4.990 1.00 91.88 144 TYR A C 1
ATOM 1104 O O . TYR A 1 144 ? 10.363 2.089 -5.074 1.00 91.88 144 TYR A O 1
ATOM 1112 N N . GLY A 1 145 ? 10.045 0.090 -6.052 1.00 88.81 145 GLY A N 1
ATOM 1113 C CA . GLY A 1 145 ? 9.906 0.580 -7.412 1.00 88.81 145 GLY A CA 1
ATOM 1114 C C . GLY A 1 145 ? 9.294 -0.480 -8.316 1.00 88.81 145 GLY A C 1
ATOM 1115 O O . GLY A 1 145 ? 9.171 -1.646 -7.945 1.00 88.81 145 GLY A O 1
ATOM 1116 N N . VAL A 1 146 ? 8.906 -0.059 -9.514 1.00 87.25 146 VAL A N 1
ATOM 1117 C CA . VAL A 1 146 ? 8.316 -0.945 -10.516 1.00 87.25 146 VAL A CA 1
ATOM 1118 C C . VAL A 1 146 ? 9.424 -1.539 -11.384 1.00 87.25 146 VAL A C 1
ATOM 1120 O O . VAL A 1 146 ? 10.243 -0.811 -11.954 1.00 87.25 146 VAL A O 1
ATOM 1123 N N . ASP A 1 147 ? 9.472 -2.866 -11.477 1.00 83.75 147 ASP A N 1
ATOM 1124 C CA . ASP A 1 147 ? 10.412 -3.563 -12.353 1.00 83.75 147 ASP A CA 1
ATOM 1125 C C . ASP A 1 147 ? 9.966 -3.526 -13.832 1.00 83.75 147 ASP A C 1
ATOM 1127 O O . ASP A 1 147 ? 8.924 -2.973 -14.188 1.00 83.75 147 ASP A O 1
ATOM 1131 N N . ALA A 1 148 ? 10.748 -4.100 -14.753 1.00 79.56 148 ALA A N 1
ATOM 1132 C CA . ALA A 1 148 ? 10.341 -4.115 -16.165 1.00 79.56 148 ALA A CA 1
ATOM 1133 C C . ALA A 1 148 ? 9.166 -5.039 -16.487 1.00 79.56 148 ALA A C 1
ATOM 1135 O O . ALA A 1 148 ? 8.592 -4.904 -17.566 1.00 79.56 148 ALA A O 1
ATOM 1136 N N . SER A 1 149 ? 8.795 -5.935 -15.572 1.00 79.75 149 SER A N 1
ATOM 1137 C CA . SER A 1 149 ? 7.574 -6.727 -15.691 1.00 79.75 149 SER A CA 1
ATOM 1138 C C . SER A 1 149 ? 6.334 -5.980 -15.190 1.00 79.75 149 SER A C 1
ATOM 1140 O O . SER A 1 149 ? 5.232 -6.508 -15.289 1.00 79.75 149 SER A O 1
ATOM 1142 N N . GLY A 1 150 ? 6.494 -4.746 -14.696 1.00 83.25 150 GLY A N 1
ATOM 1143 C CA . GLY A 1 150 ? 5.401 -3.939 -14.160 1.00 83.25 150 GLY A CA 1
ATOM 1144 C C . GLY A 1 150 ? 5.061 -4.266 -12.706 1.00 83.25 150 GLY A C 1
ATOM 1145 O O . GLY A 1 150 ? 4.043 -3.801 -12.207 1.00 83.25 150 GLY A O 1
ATOM 1146 N N . ARG A 1 151 ? 5.890 -5.052 -12.011 1.00 86.44 151 ARG A N 1
ATOM 1147 C CA . ARG A 1 151 ? 5.630 -5.477 -10.632 1.00 86.44 151 ARG A CA 1
ATOM 1148 C C . ARG A 1 151 ? 6.284 -4.520 -9.650 1.00 86.44 151 ARG A C 1
ATOM 1150 O O . ARG A 1 151 ? 7.444 -4.146 -9.826 1.00 86.44 151 ARG A O 1
ATOM 1157 N N . ALA A 1 152 ? 5.560 -4.171 -8.592 1.00 90.25 152 ALA A N 1
ATOM 1158 C CA . ALA A 1 152 ? 6.121 -3.429 -7.474 1.00 90.25 152 ALA A CA 1
ATOM 1159 C C . ALA A 1 152 ? 7.007 -4.346 -6.623 1.00 90.25 152 ALA A C 1
ATOM 1161 O O . ALA A 1 152 ? 6.538 -5.325 -6.032 1.00 90.25 152 ALA A O 1
ATOM 1162 N N . VAL A 1 153 ? 8.296 -4.023 -6.574 1.00 91.75 153 VAL A N 1
ATOM 1163 C CA . VAL A 1 153 ? 9.311 -4.787 -5.849 1.00 91.75 153 VAL A CA 1
ATOM 1164 C C . VAL A 1 153 ? 10.118 -3.881 -4.934 1.00 91.75 153 VAL A C 1
ATOM 1166 O O . VAL A 1 153 ? 10.382 -2.712 -5.229 1.00 91.75 153 VAL A O 1
ATOM 1169 N N . GLY A 1 154 ? 10.524 -4.440 -3.805 1.00 91.12 154 GLY A N 1
ATOM 1170 C CA . GLY A 1 154 ? 11.418 -3.794 -2.873 1.00 91.12 154 GLY A CA 1
ATOM 1171 C C . GLY A 1 154 ? 12.822 -3.645 -3.464 1.00 91.12 154 GLY A C 1
ATOM 1172 O O . GLY A 1 154 ? 13.375 -4.558 -4.078 1.00 91.12 154 GLY A O 1
ATOM 1173 N N . LEU A 1 155 ? 13.407 -2.460 -3.309 1.00 88.88 155 LEU A N 1
ATOM 1174 C CA . LEU A 1 155 ? 14.663 -2.080 -3.958 1.00 88.88 155 LEU A CA 1
ATOM 1175 C C . LEU A 1 155 ? 15.894 -2.705 -3.307 1.00 88.88 155 LEU A C 1
ATOM 1177 O O . LEU A 1 155 ? 16.982 -2.611 -3.878 1.00 88.88 155 LEU A O 1
ATOM 1181 N N . ASN A 1 156 ? 15.753 -3.281 -2.114 1.00 88.62 156 ASN A N 1
ATOM 1182 C CA . ASN A 1 156 ? 16.871 -3.868 -1.384 1.00 88.62 156 ASN A CA 1
ATOM 1183 C C . ASN A 1 156 ? 16.825 -5.393 -1.465 1.00 88.62 156 ASN A C 1
ATOM 1185 O O . ASN A 1 156 ? 17.849 -6.023 -1.718 1.00 88.62 156 ASN A O 1
ATOM 1189 N N . SER A 1 157 ? 15.646 -5.973 -1.253 1.00 89.19 157 SER A N 1
ATOM 1190 C CA . SER A 1 157 ? 15.439 -7.419 -1.195 1.00 89.19 157 SER A CA 1
ATOM 1191 C C . SER A 1 157 ? 14.976 -8.027 -2.521 1.00 89.19 157 SER A C 1
ATOM 1193 O O . SER A 1 157 ? 15.218 -9.208 -2.763 1.00 89.19 157 SER A O 1
ATOM 1195 N N . GLY A 1 158 ? 14.314 -7.245 -3.381 1.00 89.25 158 GLY A N 1
ATOM 1196 C CA . GLY A 1 158 ? 13.586 -7.761 -4.542 1.00 89.25 158 GLY A CA 1
ATOM 1197 C C . GLY A 1 158 ? 12.284 -8.488 -4.182 1.00 89.25 158 GLY A C 1
ATOM 1198 O O . GLY A 1 158 ? 11.678 -9.102 -5.059 1.00 89.25 158 GLY A O 1
ATOM 1199 N N . GLU A 1 159 ? 11.852 -8.452 -2.916 1.00 91.56 159 GLU A N 1
ATOM 1200 C CA . GLU A 1 159 ? 10.562 -9.005 -2.498 1.00 91.56 159 GLU A CA 1
ATOM 1201 C C . GLU A 1 159 ? 9.396 -8.204 -3.094 1.00 91.56 159 GLU A C 1
ATOM 1203 O O . GLU A 1 159 ? 9.517 -7.012 -3.380 1.00 91.56 159 GLU A O 1
ATOM 1208 N N . ALA A 1 160 ? 8.246 -8.857 -3.264 1.00 92.75 160 ALA A N 1
ATOM 1209 C CA . ALA A 1 160 ? 7.021 -8.175 -3.665 1.00 92.75 160 ALA A CA 1
ATOM 1210 C C . ALA A 1 160 ? 6.555 -7.202 -2.572 1.00 92.75 160 ALA A C 1
ATOM 1212 O O . ALA A 1 160 ? 6.675 -7.488 -1.378 1.00 92.75 160 ALA A O 1
ATOM 1213 N N . ILE A 1 161 ? 5.995 -6.072 -2.993 1.00 94.94 161 ILE A N 1
ATOM 1214 C CA . ILE A 1 161 ? 5.382 -5.092 -2.094 1.00 94.94 161 ILE A CA 1
ATOM 1215 C C . ILE A 1 161 ? 3.895 -5.383 -1.953 1.00 94.94 161 ILE A C 1
ATOM 1217 O O . ILE A 1 161 ? 3.223 -5.707 -2.930 1.00 94.94 161 ILE A O 1
ATOM 1221 N N . THR A 1 162 ? 3.371 -5.262 -0.736 1.00 95.00 162 THR A N 1
ATOM 1222 C CA . THR A 1 162 ? 1.943 -5.432 -0.475 1.00 95.00 162 THR A CA 1
ATOM 1223 C C . THR A 1 162 ? 1.162 -4.250 -1.033 1.00 95.00 162 THR A C 1
ATOM 1225 O O . THR A 1 162 ? 1.433 -3.104 -0.668 1.00 95.00 162 THR A O 1
ATOM 1228 N N . GLN A 1 163 ? 0.170 -4.533 -1.873 1.00 94.88 163 GLN A N 1
ATOM 1229 C CA . GLN A 1 163 ? -0.711 -3.523 -2.446 1.00 94.88 163 GLN A CA 1
ATOM 1230 C C . GLN A 1 163 ? -2.025 -3.433 -1.670 1.00 94.88 163 GLN A C 1
ATOM 1232 O O . GLN A 1 163 ? -2.535 -4.430 -1.153 1.00 94.88 163 GLN A O 1
ATOM 1237 N N . LEU A 1 164 ? -2.595 -2.231 -1.615 1.00 94.94 164 LEU A N 1
ATOM 1238 C CA . LEU A 1 164 ? -3.885 -1.972 -0.987 1.00 94.94 164 LEU A CA 1
ATOM 1239 C C . LEU A 1 164 ? -5.007 -2.754 -1.679 1.00 94.94 164 LEU A C 1
ATOM 1241 O O . LEU A 1 164 ? -5.860 -3.316 -1.000 1.00 94.94 164 LEU A O 1
ATOM 1245 N N . GLU A 1 165 ? -4.996 -2.830 -3.010 1.00 94.19 165 GLU A N 1
ATOM 1246 C CA . GLU A 1 165 ? -5.989 -3.600 -3.767 1.00 94.19 165 GLU A CA 1
ATOM 1247 C C . GLU A 1 165 ? -5.948 -5.092 -3.426 1.00 94.19 165 GLU A C 1
ATOM 1249 O O . GLU A 1 165 ? -6.993 -5.673 -3.147 1.00 94.19 165 GLU A O 1
ATOM 1254 N N . ASP A 1 166 ? -4.755 -5.684 -3.341 1.00 93.12 166 ASP A N 1
ATOM 1255 C CA . ASP A 1 166 ? -4.576 -7.097 -3.008 1.00 93.12 166 ASP A CA 1
ATOM 1256 C C . ASP A 1 166 ? -5.050 -7.387 -1.582 1.00 93.12 166 ASP A C 1
ATOM 1258 O O . ASP A 1 166 ? -5.715 -8.393 -1.334 1.00 93.12 166 ASP A O 1
ATOM 1262 N N . LEU A 1 167 ? -4.763 -6.478 -0.642 1.00 92.62 167 LEU A N 1
ATOM 1263 C CA . LEU A 1 167 ? -5.260 -6.573 0.729 1.00 92.62 167 LEU A CA 1
ATOM 1264 C C . LEU A 1 167 ? -6.792 -6.517 0.766 1.00 92.62 167 LEU A C 1
ATOM 1266 O O . LEU A 1 167 ? -7.425 -7.340 1.424 1.00 92.62 167 LEU A O 1
ATOM 1270 N N . VAL A 1 168 ? -7.399 -5.571 0.048 1.00 92.88 168 VAL A N 1
ATOM 1271 C CA . VAL A 1 168 ? -8.859 -5.426 -0.019 1.00 92.88 168 VAL A CA 1
ATOM 1272 C C . VAL A 1 168 ? -9.502 -6.652 -0.665 1.00 92.88 168 VAL A C 1
ATOM 1274 O O . VAL A 1 168 ? -10.519 -7.142 -0.174 1.00 92.88 168 VAL A O 1
ATOM 1277 N N . VAL A 1 169 ? -8.914 -7.171 -1.743 1.00 94.88 169 VAL A N 1
ATOM 1278 C CA . VAL A 1 169 ? -9.370 -8.401 -2.399 1.00 94.88 169 VAL A CA 1
ATOM 1279 C C . VAL A 1 169 ? -9.275 -9.577 -1.434 1.00 94.88 169 VAL A C 1
ATOM 1281 O O . VAL A 1 169 ? -10.252 -10.309 -1.296 1.00 94.88 169 VAL A O 1
ATOM 1284 N N . ALA A 1 170 ? -8.162 -9.728 -0.714 1.00 91.75 170 ALA A N 1
ATOM 1285 C CA . ALA A 1 170 ? -7.991 -10.790 0.270 1.00 91.75 170 ALA A CA 1
ATOM 1286 C C . ALA A 1 170 ? -9.049 -10.717 1.383 1.00 91.75 170 ALA A C 1
ATOM 1288 O O . ALA A 1 170 ? -9.681 -11.726 1.680 1.00 91.75 170 ALA A O 1
ATOM 1289 N N . LEU A 1 171 ? -9.304 -9.531 1.944 1.00 90.06 171 LEU A N 1
ATOM 1290 C CA . LEU A 1 171 ? -10.313 -9.339 2.995 1.00 90.06 171 LEU A CA 1
ATOM 12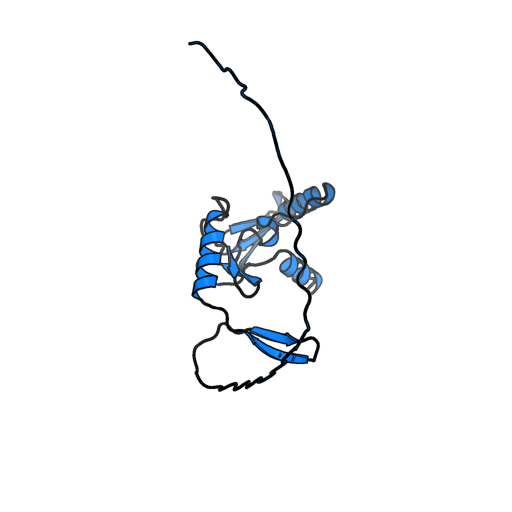91 C C . LEU A 1 171 ? -11.746 -9.606 2.509 1.00 90.06 171 LEU A C 1
ATOM 1293 O O . LEU A 1 171 ? -12.582 -10.070 3.278 1.00 90.06 171 LEU A O 1
ATOM 1297 N N . ARG A 1 172 ? -12.045 -9.319 1.237 1.00 91.88 172 ARG A N 1
ATOM 1298 C CA . ARG A 1 172 ? -13.362 -9.600 0.641 1.00 91.88 172 ARG A CA 1
ATOM 1299 C C . ARG A 1 172 ? -13.541 -11.069 0.275 1.00 91.88 172 ARG A C 1
ATOM 1301 O O . ARG A 1 172 ? -14.645 -11.590 0.394 1.00 91.88 172 ARG A O 1
ATOM 1308 N N . ALA A 1 173 ? -12.484 -11.711 -0.214 1.00 95.06 173 ALA A N 1
ATOM 1309 C CA . ALA A 1 173 ? -12.513 -13.108 -0.632 1.00 95.06 173 ALA A CA 1
ATOM 1310 C C . ALA A 1 173 ? -12.507 -14.068 0.564 1.00 95.06 173 ALA A C 1
ATOM 1312 O O . ALA A 1 173 ? -13.125 -15.129 0.498 1.00 95.06 173 ALA A O 1
ATOM 1313 N N . PHE A 1 174 ? -11.829 -13.686 1.647 1.00 89.50 174 PHE A N 1
ATOM 1314 C CA . PHE A 1 174 ? -11.693 -14.474 2.867 1.00 89.50 174 PHE A CA 1
ATOM 1315 C C . PHE A 1 174 ? -12.274 -13.696 4.055 1.00 89.50 174 PHE A C 1
ATOM 1317 O O . PHE A 1 174 ? -11.512 -13.122 4.839 1.00 89.50 174 PHE A O 1
ATOM 1324 N N . PRO A 1 175 ? -13.616 -13.634 4.183 1.00 77.25 175 PRO A N 1
ATOM 1325 C CA . PRO A 1 175 ? -14.235 -13.077 5.377 1.00 77.25 175 PRO A CA 1
ATOM 1326 C C . PRO A 1 175 ? -13.811 -13.883 6.623 1.00 77.25 175 PRO A C 1
ATOM 1328 O O . PRO A 1 175 ? -13.535 -15.081 6.496 1.00 77.25 175 PRO A O 1
ATOM 1331 N N . PRO A 1 176 ? -13.724 -13.236 7.799 1.00 61.22 176 PRO A N 1
ATOM 1332 C CA . PRO A 1 176 ? -13.391 -13.900 9.058 1.00 61.22 176 PRO A CA 1
ATOM 1333 C C . PRO A 1 176 ? -14.441 -14.929 9.496 1.00 61.22 176 PRO A C 1
ATOM 1335 O O . PRO A 1 176 ? -15.633 -14.761 9.146 1.00 61.22 176 PRO A O 1
#

Foldseek 3Di:
DDDDDDDDDDDDDDDDDDDDDDDDDDDDPPPPPPPDPDDDDDDDAPWDWDQDPVRDTDIDGDDPVVQLVQLVVLLVPDDPVLNDKDFKDKDWPVVLVVVQVVCVVVVHHDDPCSFLVSAALDFDDWDQDPVVRIIMTIGIGHRWGAGPVRFIAHSPPRGGTDGPVVVVVCCVVDPD

pLDDT: mean 76.29, std 20.29, range [36.09, 97.19]

Solvent-accessible surface area (backbone atoms only — not comparable to full-atom values): 11293 Å² total; per-residue (Å²): 134,89,86,82,91,84,89,90,80,82,90,84,90,86,85,91,83,90,80,91,85,88,84,83,89,80,87,81,86,79,88,78,84,80,84,79,82,81,86,82,80,94,68,96,64,83,73,47,80,45,71,45,98,87,69,49,79,42,80,50,80,73,62,67,68,64,37,51,54,48,40,60,53,36,61,74,74,46,54,81,80,41,59,47,68,35,79,68,42,77,45,48,50,62,61,48,50,53,54,43,50,54,34,48,74,72,74,40,79,72,51,70,54,59,42,29,54,60,26,25,49,46,84,76,45,76,46,76,41,78,94,76,71,38,45,28,42,26,19,36,20,27,33,54,31,58,45,86,88,70,46,54,24,25,74,84,80,62,44,53,44,40,39,43,66,60,52,52,50,48,52,67,75,54,65,134

Sequence (176 aa):
MSRRMFRFACWAFAAAAVLAFAADGRAQNNNNNNNNNNGGGGGSLPAGVEVDADGVLRTRVFDRRLNQQRLDAARRNVAPNLARPSKLRMVSLNRLEAAVSERLANGEAPTEEMQFLAGLTRVKYVFYYPETQDIVIAGPAEPYGVDASGRAVGLNSGEAITQLEDLVVALRAFPP